Protein AF-A0A939X2X8-F1 (afdb_monomer)

pLDDT: mean 83.31, std 17.32, range [22.45, 98.25]

Mean predicted aligned error: 7.59 Å

Foldseek 3Di:
DDDPPDPPPPPLVQPPPQQPDDLPQWAKDKDKDPDQQALLLLQPAPLQLLCCLQPVPCLSLVNLVRYDLVNSLVNSVVCSVRVNVRIKMKMWTQLSGVRHIKIWIWHAPNPDNFKIKIWIQAQPVVRDRNDPPDDCPRTDMAIFTSDNNHTHHPPDPDDDQLVRQLVVLVVCCVPPNALVSLLSNLSSCVVVVVLVVSLVSLVVCVVVSLVRCVPPPCSPSSVSSSSSSNSSSVSSVVVD

Radius of gyration: 18.16 Å; Cα contacts (8 Å, |Δi|>4): 364; chains: 1; bounding box: 43×51×49 Å

Solvent-accessible surface area (backbone atoms only — not comparable to full-atom values): 13556 Å² total; per-residue (Å²): 132,92,71,78,80,69,79,75,81,74,69,73,80,43,49,74,82,62,63,70,74,67,93,67,68,47,52,79,46,70,48,70,51,94,56,78,78,43,57,46,65,63,50,69,53,70,48,52,59,46,50,46,50,34,57,69,44,29,53,36,66,50,34,77,84,39,38,57,69,65,62,52,44,52,40,51,52,53,42,50,55,34,32,57,70,13,16,34,28,32,40,36,35,44,48,54,48,94,72,35,64,43,40,40,39,41,45,50,56,98,89,36,66,48,39,43,35,39,37,35,39,41,25,69,86,79,72,40,70,55,59,87,97,55,88,65,91,50,38,44,67,50,69,30,36,53,55,96,27,35,70,41,63,86,83,62,94,66,91,73,52,48,69,57,52,33,55,50,34,57,54,42,44,78,76,60,72,44,34,66,42,59,53,51,39,27,51,25,25,37,70,69,67,38,36,70,58,17,50,51,51,44,65,78,39,43,67,61,31,61,60,54,34,72,88,52,97,56,51,64,60,54,54,46,51,54,53,35,54,58,50,42,41,53,48,58,61,70,74,105

Secondary structure (DSSP, 8-state):
----------STTSSTTTT-S---PPPEEEEEEEEE---GGG---HHHHHHIIIIIIIITTTGGGTS-HHHHHHHHHHHHHHHHTTEEEEEEEEEEETTEEEEEEEEEETTEEEEEEEEEEEETTTTEEPPTTS--TTEEEEEEEEETTEEEETT-S----HHHHHHHHHHHHHHS--HHHHHHHHHHHHHTT-HHHHHHHHHHHHHHHHHTTTT-S-HHHHHHHHHHHHHHHHHHHHT-

Nearest PDB structures (foldseek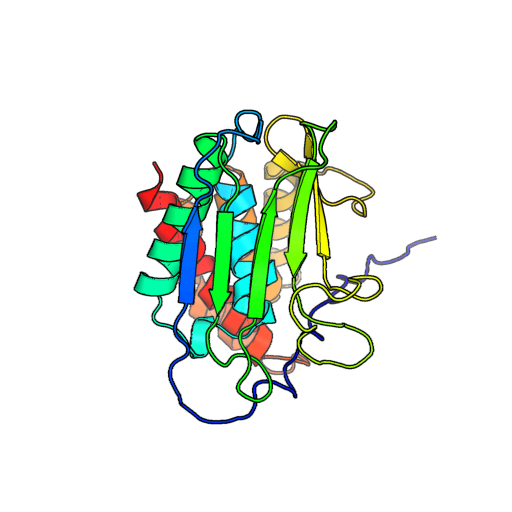):
  3uq3-assembly1_A  TM=7.673E-01  e=3.086E+00  Saccharomyces cerevisiae S288C
  7qtt-assembly1_X  TM=4.861E-01  e=1.921E+00  Homo sapiens
  1pn4-assembly1_B  TM=2.231E-01  e=4.233E+00  Candida tropicalis
  3c76-assembly1_X  TM=2.483E-01  e=9.328E+00  Rhodnius prolixus

Sequence (240 aa):
MKKKFIFVLMLTALCVSVFSESKSQLQILAYKDSAKTLDFSKLESDYEFVHVFYHDICLSANLMNRIDSKELSDVCKKVYKSLKSGYKSQIVIKKAVNGKDLKLNFGQFPNDSATFLMTSNFNMKTQKIIANNSELNDSWAILRYIENGKLVRIDQDEIISAEEKLKKNLSELETDPKAITYMLIVDNYFELGEIKKGLAYLEENKDKALSLIQGTSDPDNIKGLISCLEQEGKVLLELR

Structure (mmCIF, N/CA/C/O backbone):
data_AF-A0A939X2X8-F1
#
_entry.id   AF-A0A939X2X8-F1
#
loop_
_atom_site.group_PDB
_atom_site.id
_atom_site.type_symbol
_atom_site.label_atom_id
_atom_site.label_alt_id
_atom_site.label_comp_id
_atom_site.label_asym_id
_atom_site.label_entity_id
_atom_site.label_seq_id
_atom_site.pdbx_PDB_ins_code
_atom_site.Cartn_x
_atom_site.Cartn_y
_atom_site.Cartn_z
_atom_site.occupancy
_atom_site.B_iso_or_equiv
_atom_site.auth_seq_id
_atom_site.auth_comp_id
_atom_site.auth_asym_id
_atom_site.auth_atom_id
_atom_site.pdbx_PDB_model_num
ATOM 1 N N . MET A 1 1 ? -11.677 32.733 -1.840 1.00 28.44 1 MET A N 1
ATOM 2 C CA . MET A 1 1 ? -12.883 31.872 -1.825 1.00 28.44 1 MET A CA 1
ATOM 3 C C . MET A 1 1 ? -12.495 30.501 -1.304 1.00 28.44 1 MET A C 1
ATOM 5 O O . MET A 1 1 ? -11.644 29.859 -1.899 1.00 28.44 1 MET A O 1
ATOM 9 N N . LYS A 1 2 ? -13.078 30.094 -0.172 1.00 32.00 2 LYS A N 1
ATOM 10 C CA . LYS A 1 2 ? -12.856 28.799 0.480 1.00 32.00 2 LYS A CA 1
ATOM 11 C C . LYS A 1 2 ? -13.345 27.668 -0.433 1.00 32.00 2 LYS A C 1
ATOM 13 O O . LYS A 1 2 ? -14.550 27.462 -0.539 1.00 32.00 2 LYS A O 1
ATOM 18 N N . LYS A 1 3 ? -12.434 26.923 -1.059 1.00 22.45 3 LYS A N 1
ATOM 19 C CA . LYS A 1 3 ? -12.732 25.563 -1.514 1.00 22.45 3 LYS A CA 1
ATOM 20 C C . LYS A 1 3 ? -12.237 24.632 -0.421 1.00 22.45 3 LYS A C 1
ATOM 22 O O . LYS A 1 3 ? -11.040 24.479 -0.219 1.00 22.45 3 LYS A O 1
ATOM 27 N N . LYS A 1 4 ? -13.188 24.088 0.342 1.00 25.66 4 LYS A N 1
ATOM 28 C CA . LYS A 1 4 ? -12.965 22.892 1.152 1.00 25.66 4 LYS A CA 1
ATOM 29 C C . LYS A 1 4 ? -12.359 21.866 0.195 1.00 25.66 4 LYS A C 1
ATOM 31 O O . LYS A 1 4 ? -13.030 21.512 -0.775 1.00 25.66 4 LYS A O 1
ATOM 36 N N . PHE A 1 5 ? -11.107 21.469 0.405 1.00 26.41 5 PHE A N 1
ATOM 37 C CA . PHE A 1 5 ? -10.551 20.338 -0.321 1.00 26.41 5 PHE A CA 1
ATOM 38 C C . PHE A 1 5 ? -11.342 19.119 0.132 1.00 26.41 5 PHE A C 1
ATOM 40 O O . PHE A 1 5 ? -11.197 18.613 1.242 1.00 26.41 5 PHE A O 1
ATOM 47 N N . ILE A 1 6 ? -12.296 18.755 -0.719 1.00 25.42 6 ILE A N 1
ATOM 48 C CA . ILE A 1 6 ? -12.940 17.459 -0.724 1.00 25.42 6 ILE A CA 1
ATOM 49 C C . ILE A 1 6 ? -11.787 16.468 -0.750 1.00 25.42 6 ILE A C 1
ATOM 51 O O . ILE A 1 6 ? -10.962 16.509 -1.658 1.00 25.42 6 IL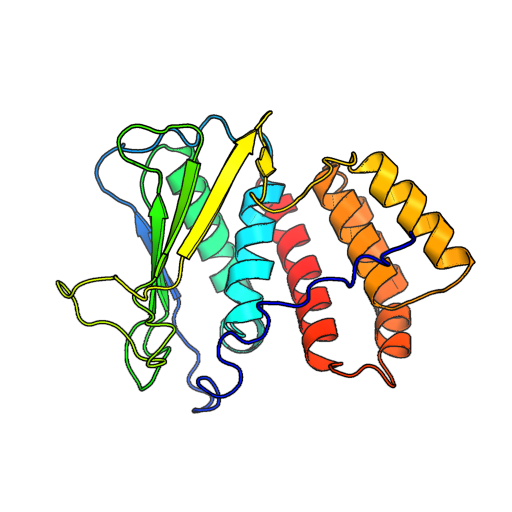E A O 1
ATOM 55 N N . PHE A 1 7 ? -11.706 15.645 0.289 1.00 28.30 7 PHE A N 1
ATOM 56 C CA . PHE A 1 7 ? -10.890 14.446 0.308 1.00 28.30 7 PHE A CA 1
ATOM 57 C C . PHE A 1 7 ? -11.242 13.692 -0.976 1.00 28.30 7 PHE A C 1
ATOM 59 O O . PHE A 1 7 ? -12.357 13.177 -1.101 1.00 28.30 7 PHE A O 1
ATOM 66 N N . VAL A 1 8 ? -10.369 13.748 -1.983 1.00 32.53 8 VAL A N 1
ATOM 67 C CA . VAL A 1 8 ? -10.609 13.081 -3.259 1.00 32.53 8 VAL A CA 1
ATOM 68 C C . VAL A 1 8 ? -10.367 11.599 -3.016 1.00 32.53 8 VAL A C 1
ATOM 70 O O . VAL A 1 8 ? -9.313 11.031 -3.269 1.00 32.53 8 VAL A O 1
ATOM 73 N N . LEU A 1 9 ? -11.425 10.982 -2.506 1.00 31.25 9 LEU A N 1
ATOM 74 C CA . LEU A 1 9 ? -11.809 9.599 -2.695 1.00 31.25 9 LEU A CA 1
ATOM 75 C C . LEU A 1 9 ? -12.120 9.393 -4.200 1.00 31.25 9 LEU A C 1
ATOM 77 O O . LEU A 1 9 ? -13.236 9.080 -4.590 1.00 31.25 9 LEU A O 1
ATOM 81 N N . MET A 1 10 ? -11.154 9.667 -5.079 1.00 31.66 10 MET A N 1
ATOM 82 C CA . MET A 1 10 ? -11.135 9.199 -6.467 1.00 31.66 10 MET A CA 1
ATOM 83 C C . MET A 1 10 ? -9.761 8.563 -6.654 1.00 31.66 10 MET A C 1
ATOM 85 O O . MET A 1 10 ? -8.791 9.227 -6.985 1.00 31.66 10 MET A O 1
ATOM 89 N N . LEU A 1 11 ? -9.596 7.303 -6.268 1.00 34.38 11 LEU A N 1
ATOM 90 C CA . LEU A 1 11 ? -9.834 6.208 -7.204 1.00 34.38 11 LEU A CA 1
ATOM 91 C C . LEU A 1 11 ? -10.343 4.933 -6.490 1.00 34.38 11 LEU A C 1
ATOM 93 O O . LEU A 1 11 ? -9.896 3.832 -6.780 1.00 34.38 11 LEU A O 1
ATOM 97 N N . THR A 1 12 ? -11.308 5.035 -5.573 1.00 39.41 12 THR A N 1
ATOM 98 C CA . THR A 1 12 ? -11.953 3.845 -4.962 1.00 39.41 12 THR A CA 1
ATOM 99 C C . THR A 1 12 ? -12.861 3.070 -5.929 1.00 39.41 12 THR A C 1
ATOM 101 O O . THR A 1 12 ? -13.372 2.008 -5.592 1.00 39.41 12 THR A O 1
ATOM 104 N N . ALA A 1 13 ? -13.029 3.542 -7.169 1.00 35.94 13 ALA A N 1
ATOM 105 C CA . ALA A 1 13 ? -13.747 2.827 -8.225 1.00 35.94 13 ALA A CA 1
ATOM 106 C C . ALA A 1 13 ? -12.865 1.837 -9.017 1.00 35.94 13 ALA A C 1
ATOM 108 O O . ALA A 1 13 ? -13.224 1.441 -10.127 1.00 35.94 13 ALA A O 1
ATOM 109 N N . LEU A 1 14 ? -11.720 1.405 -8.475 1.00 40.03 14 LEU A N 1
ATOM 110 C CA . LEU A 1 14 ? -11.108 0.155 -8.919 1.00 40.03 14 LEU A CA 1
ATOM 111 C C . LEU A 1 14 ? -12.005 -1.001 -8.445 1.00 40.03 14 LEU A C 1
ATOM 113 O O . LEU A 1 14 ? -11.928 -1.481 -7.326 1.00 40.03 14 LEU A O 1
ATOM 117 N N . CYS A 1 15 ? -12.863 -1.486 -9.337 1.00 41.25 15 CYS A N 1
ATOM 118 C CA . CYS A 1 15 ? -13.182 -2.913 -9.399 1.00 41.25 15 CYS A CA 1
ATOM 119 C C . CYS A 1 15 ? -14.035 -3.563 -8.284 1.00 41.25 15 CYS A C 1
ATOM 121 O O . CYS A 1 15 ? -14.079 -4.795 -8.246 1.00 41.25 15 CYS A O 1
ATOM 123 N N . VAL A 1 16 ? -14.782 -2.835 -7.441 1.00 41.75 16 VAL A N 1
ATOM 124 C CA . VAL A 1 16 ? -15.702 -3.493 -6.475 1.00 41.75 16 VAL A CA 1
ATOM 125 C C . VAL A 1 16 ? -16.706 -4.422 -7.188 1.00 41.75 16 VAL A C 1
ATOM 127 O O . VAL A 1 16 ? -17.005 -5.508 -6.699 1.00 41.75 16 VAL A O 1
ATOM 130 N N . SER A 1 17 ? -17.160 -4.068 -8.396 1.00 41.72 17 SER A N 1
ATOM 131 C CA . SER A 1 17 ? -18.087 -4.894 -9.189 1.00 41.72 17 SER A CA 1
ATOM 132 C C . SER A 1 17 ? -17.427 -6.046 -9.964 1.00 41.72 17 SER A C 1
ATOM 134 O O . SER A 1 17 ? -18.093 -7.039 -10.249 1.00 41.72 17 SER A O 1
ATOM 136 N N . VAL A 1 18 ? -16.130 -5.957 -10.286 1.00 43.81 18 VAL A N 1
ATOM 137 C CA . VAL A 1 18 ? -15.411 -6.962 -11.103 1.00 43.81 18 VAL A CA 1
ATOM 138 C C . VAL A 1 18 ? -14.848 -8.101 -10.244 1.00 43.81 18 VAL A C 1
ATOM 140 O O . VAL A 1 18 ? -14.607 -9.199 -10.737 1.00 43.81 18 VAL A O 1
ATOM 143 N N . PHE A 1 19 ? -14.677 -7.875 -8.940 1.00 46.97 19 PHE A N 1
ATOM 144 C CA . PHE A 1 19 ? -14.118 -8.853 -8.003 1.00 46.97 19 PHE A CA 1
ATOM 145 C C . PHE A 1 19 ? -15.168 -9.625 -7.185 1.00 46.97 19 PHE A C 1
ATOM 147 O O . PHE A 1 19 ? -14.816 -10.265 -6.195 1.00 46.97 19 PHE A O 1
ATOM 154 N N . SER A 1 20 ? -16.440 -9.604 -7.604 1.00 43.25 20 SER A N 1
ATOM 155 C CA . SER A 1 20 ? -17.534 -10.325 -6.928 1.00 43.25 20 SER A CA 1
ATOM 156 C C . SER A 1 20 ? -17.524 -11.849 -7.147 1.00 43.25 20 SER A C 1
ATOM 158 O O . SER A 1 20 ? -18.263 -12.575 -6.478 1.00 43.25 20 SER A O 1
ATOM 160 N N . GLU A 1 21 ? -16.674 -12.370 -8.039 1.00 43.84 21 GLU A N 1
ATOM 161 C CA . GLU A 1 21 ? -16.650 -13.798 -8.361 1.00 43.84 21 GLU A CA 1
ATOM 162 C C . GLU A 1 21 ? -15.769 -14.630 -7.412 1.00 43.84 21 GLU A C 1
ATOM 164 O O . GLU A 1 21 ? -14.546 -14.676 -7.524 1.00 43.84 21 GLU A O 1
ATOM 169 N N . SER A 1 22 ? -16.470 -15.367 -6.544 1.00 43.16 22 SER A N 1
ATOM 170 C CA . SER A 1 22 ? -16.090 -16.582 -5.807 1.00 43.16 22 SER A CA 1
ATOM 171 C C . SER A 1 22 ? -14.890 -16.517 -4.842 1.00 43.16 22 SER A C 1
ATOM 173 O O . SER A 1 22 ? -13.830 -15.967 -5.121 1.00 43.16 22 SER A O 1
ATOM 175 N N . LYS A 1 23 ? -15.043 -17.189 -3.692 1.00 46.31 23 LYS A N 1
ATOM 176 C CA . LYS A 1 23 ? -14.024 -17.431 -2.650 1.00 46.31 23 LYS A CA 1
ATOM 177 C C . LYS A 1 23 ? -12.830 -18.294 -3.122 1.00 46.31 23 LYS A C 1
ATOM 179 O O . LYS A 1 23 ? -12.277 -19.055 -2.332 1.00 46.31 23 LYS A O 1
ATOM 184 N N . SER A 1 24 ? -12.413 -18.234 -4.386 1.00 53.78 24 SER A N 1
ATOM 185 C CA . SER A 1 24 ? -11.094 -18.747 -4.752 1.00 53.78 24 SER A CA 1
ATOM 186 C C . SER A 1 24 ? -10.053 -17.787 -4.177 1.00 53.78 24 SER A C 1
ATOM 188 O O . SER A 1 24 ? -9.976 -16.643 -4.630 1.00 53.78 24 SER A O 1
ATOM 190 N N . GLN A 1 25 ? -9.290 -18.228 -3.171 1.00 64.44 25 GLN A N 1
ATOM 191 C CA . GLN A 1 25 ? -8.107 -17.501 -2.705 1.00 64.44 25 GLN A CA 1
ATOM 192 C C . GLN A 1 25 ? -7.240 -17.191 -3.927 1.00 64.44 25 GLN A C 1
ATOM 194 O O . GLN A 1 25 ? -6.826 -18.098 -4.656 1.00 64.44 25 GLN A O 1
ATOM 199 N N . LEU A 1 26 ? -7.062 -15.902 -4.209 1.00 79.12 26 LEU A N 1
ATOM 200 C CA . LEU A 1 26 ? -6.184 -15.480 -5.288 1.00 79.12 26 LEU A CA 1
ATOM 201 C C . LEU A 1 26 ? -4.753 -15.818 -4.881 1.00 79.12 26 LEU A C 1
ATOM 203 O O . LEU A 1 26 ? -4.393 -15.676 -3.719 1.00 79.12 26 LEU A O 1
ATOM 207 N N . GLN A 1 27 ? -3.934 -16.217 -5.847 1.00 86.00 27 GLN A N 1
ATOM 208 C CA . GLN A 1 27 ? -2.496 -16.327 -5.634 1.00 86.00 27 GLN A CA 1
ATOM 209 C C . GLN A 1 27 ? -1.828 -15.036 -6.095 1.00 86.00 27 GLN A C 1
ATOM 211 O O . GLN A 1 27 ? -2.149 -14.532 -7.181 1.00 86.00 27 GLN A O 1
ATOM 216 N N . ILE A 1 28 ? -0.863 -14.543 -5.323 1.00 89.00 28 ILE A N 1
ATOM 217 C CA . ILE A 1 28 ? -0.041 -13.398 -5.702 1.00 89.00 28 ILE A CA 1
ATOM 218 C C . ILE A 1 28 ? 1.426 -13.808 -5.804 1.00 89.00 28 ILE A C 1
ATOM 220 O O . ILE A 1 28 ? 1.999 -14.465 -4.943 1.00 89.00 28 ILE A O 1
ATOM 224 N N . LEU A 1 29 ? 2.055 -13.444 -6.916 1.00 91.31 29 LEU A N 1
ATOM 225 C CA . LEU A 1 29 ? 3.435 -13.814 -7.209 1.00 91.31 29 LEU A CA 1
ATOM 226 C C . LEU A 1 29 ? 4.242 -12.569 -7.534 1.00 91.31 29 LEU A C 1
ATOM 228 O O . LEU A 1 29 ? 3.809 -11.751 -8.339 1.00 91.31 29 LEU A O 1
ATOM 232 N N . ALA A 1 30 ? 5.439 -12.463 -6.962 1.00 93.62 30 ALA A N 1
ATOM 233 C CA . ALA A 1 30 ? 6.396 -11.418 -7.301 1.00 93.62 30 ALA A CA 1
ATOM 234 C C . ALA A 1 30 ? 7.572 -11.977 -8.107 1.00 93.62 30 ALA A C 1
ATOM 236 O O . ALA A 1 30 ? 8.238 -12.935 -7.692 1.00 93.62 30 ALA A O 1
ATOM 237 N N . TYR A 1 31 ? 7.849 -11.327 -9.229 1.00 93.19 31 TYR A N 1
ATOM 238 C CA . TYR A 1 31 ? 8.948 -11.602 -10.143 1.00 93.19 31 TYR A CA 1
ATOM 239 C C . TYR A 1 31 ? 9.922 -10.434 -10.133 1.00 93.19 31 TYR A C 1
ATOM 241 O O . TYR A 1 31 ? 9.534 -9.281 -9.945 1.00 93.19 31 TYR A O 1
ATOM 249 N N . LYS A 1 32 ? 11.190 -10.755 -10.352 1.00 92.31 32 LYS A N 1
ATOM 250 C CA . LYS A 1 32 ? 12.302 -9.816 -10.402 1.00 92.31 32 LYS A CA 1
ATOM 251 C C . LYS A 1 32 ? 12.954 -9.919 -11.779 1.00 92.31 32 LYS A C 1
ATOM 253 O O . LYS A 1 32 ? 13.114 -11.026 -12.290 1.00 92.31 32 LYS A O 1
ATOM 258 N N . ASP A 1 33 ? 13.339 -8.783 -12.345 1.00 88.56 33 ASP A N 1
ATOM 259 C CA . ASP A 1 33 ? 14.129 -8.733 -13.574 1.00 88.56 33 ASP A CA 1
ATOM 260 C C . ASP A 1 33 ? 15.565 -9.231 -13.331 1.00 88.56 33 ASP A C 1
ATOM 262 O O . ASP A 1 33 ? 16.137 -9.082 -12.248 1.00 88.56 33 ASP A O 1
ATOM 266 N N . SER A 1 34 ? 16.150 -9.833 -14.358 1.00 86.25 34 SER A N 1
ATOM 267 C CA . SER A 1 34 ? 17.525 -10.327 -14.368 1.00 86.25 34 SER A CA 1
ATOM 268 C C . SER A 1 34 ? 18.567 -9.204 -14.418 1.00 86.25 34 SER A C 1
ATOM 270 O O . SER A 1 34 ? 19.644 -9.357 -13.843 1.00 86.25 34 SER A O 1
ATOM 272 N N . ALA A 1 35 ? 18.249 -8.069 -15.050 1.00 85.94 35 ALA A N 1
ATOM 273 C CA . ALA A 1 35 ? 19.183 -6.962 -15.236 1.00 85.94 35 ALA A CA 1
ATOM 274 C C . ALA A 1 35 ? 18.869 -5.778 -14.311 1.00 85.94 35 ALA A C 1
ATOM 276 O O . ALA A 1 35 ? 17.710 -5.383 -14.139 1.00 85.94 35 ALA A O 1
ATOM 277 N N . LYS A 1 36 ? 19.918 -5.165 -13.744 1.00 86.81 36 LYS A N 1
ATOM 278 C CA . LYS A 1 36 ? 19.786 -3.885 -13.039 1.00 86.81 36 LYS A CA 1
ATOM 279 C C . LYS A 1 36 ? 19.455 -2.795 -14.049 1.00 86.81 36 LYS A C 1
ATOM 281 O O . LYS A 1 36 ? 20.243 -2.519 -14.946 1.00 86.81 36 LYS A O 1
ATOM 286 N N . THR A 1 37 ? 18.278 -2.209 -13.904 1.00 84.94 37 THR A N 1
ATOM 287 C CA . THR A 1 37 ? 17.713 -1.249 -14.862 1.00 84.94 37 THR A CA 1
ATOM 288 C C . THR A 1 37 ? 17.055 -0.052 -14.177 1.00 84.94 37 THR A C 1
ATOM 290 O O . THR A 1 37 ? 16.503 0.798 -14.874 1.00 84.94 37 THR A O 1
ATOM 293 N N . LEU A 1 38 ? 17.098 0.013 -12.837 1.00 84.94 38 LEU A N 1
ATOM 294 C CA . LEU A 1 38 ? 16.480 1.059 -12.020 1.00 84.94 38 LEU A CA 1
ATOM 295 C C . LEU A 1 38 ? 17.489 1.781 -11.125 1.00 84.94 38 LEU A C 1
ATOM 297 O O . LEU A 1 38 ? 18.405 1.147 -10.601 1.00 84.94 38 LEU A O 1
ATOM 301 N N . ASP A 1 39 ? 17.244 3.068 -10.873 1.00 84.88 39 ASP A N 1
ATOM 302 C CA . ASP A 1 39 ? 17.895 3.845 -9.812 1.00 84.88 39 ASP A CA 1
ATOM 303 C C . ASP A 1 39 ? 16.883 4.216 -8.713 1.00 84.88 39 ASP A C 1
ATOM 305 O O . ASP A 1 39 ? 16.565 5.373 -8.463 1.00 84.88 39 ASP A O 1
ATOM 309 N N . PHE A 1 40 ? 16.353 3.195 -8.037 1.00 85.25 40 PHE A N 1
ATOM 310 C CA . PHE A 1 40 ? 15.429 3.371 -6.907 1.00 85.25 40 PHE A CA 1
ATOM 311 C C . PHE A 1 40 ? 16.154 3.689 -5.586 1.00 85.25 40 PHE A C 1
ATOM 313 O O . PHE A 1 40 ? 15.537 3.764 -4.524 1.00 85.25 40 PHE A O 1
ATOM 320 N N . SER A 1 41 ? 17.483 3.834 -5.629 1.00 77.94 41 SER A N 1
ATOM 321 C CA . SER A 1 41 ? 18.321 4.046 -4.446 1.00 77.94 41 SER A CA 1
ATOM 322 C C . SER A 1 41 ? 18.049 5.390 -3.768 1.00 77.94 41 SER A C 1
ATOM 324 O O . SER A 1 41 ? 18.223 5.509 -2.558 1.00 77.94 41 SER A O 1
ATOM 326 N N . LYS A 1 42 ? 17.542 6.357 -4.544 1.00 83.38 42 LYS A N 1
ATOM 327 C CA . LYS A 1 42 ? 17.161 7.699 -4.100 1.00 83.38 42 LYS A CA 1
ATOM 328 C C . LYS A 1 42 ? 15.983 7.726 -3.138 1.00 83.38 42 LYS A C 1
ATOM 330 O O . LYS A 1 42 ? 15.809 8.735 -2.477 1.00 83.38 42 LYS A O 1
ATOM 335 N N . LEU A 1 43 ? 15.160 6.677 -3.072 1.00 88.44 43 LEU A N 1
ATOM 336 C CA . LEU A 1 43 ? 14.109 6.604 -2.063 1.00 88.44 43 LEU A CA 1
ATOM 337 C C . LEU A 1 43 ? 14.765 6.371 -0.700 1.00 88.44 43 LEU A C 1
ATOM 339 O O . LEU A 1 43 ? 15.433 5.358 -0.525 1.00 88.44 43 LEU A O 1
ATOM 343 N N . GLU A 1 44 ? 14.578 7.259 0.264 1.00 88.38 44 GLU A N 1
ATOM 344 C CA . GLU A 1 44 ? 15.182 7.145 1.596 1.00 88.38 44 GLU A CA 1
ATOM 345 C C . GLU A 1 44 ? 14.252 6.426 2.573 1.00 88.38 44 GLU A C 1
ATOM 347 O O . GLU A 1 44 ? 14.709 5.619 3.379 1.00 88.38 44 GLU A O 1
ATOM 352 N N . SER A 1 45 ? 12.944 6.667 2.459 1.00 86.75 45 SER A N 1
ATOM 353 C CA . SER A 1 45 ? 11.942 6.123 3.375 1.00 86.75 45 SER A CA 1
ATOM 354 C C . SER A 1 45 ? 11.315 4.820 2.872 1.00 86.75 45 SER A C 1
ATOM 356 O O . SER A 1 45 ? 10.812 4.755 1.749 1.00 86.75 45 SER A O 1
ATOM 358 N N . ASP A 1 46 ? 11.269 3.795 3.732 1.00 91.75 46 ASP A N 1
ATOM 359 C CA . ASP A 1 46 ? 10.536 2.547 3.462 1.00 91.75 46 ASP A CA 1
ATOM 360 C C . ASP A 1 46 ? 9.014 2.770 3.411 1.00 91.75 46 ASP A C 1
ATOM 362 O O . ASP A 1 46 ? 8.303 2.081 2.674 1.00 91.75 46 ASP A O 1
ATOM 366 N N . TYR A 1 47 ? 8.521 3.746 4.184 1.00 93.56 47 TYR A N 1
ATOM 367 C CA . TYR A 1 47 ? 7.098 4.043 4.359 1.00 93.56 47 TYR A CA 1
ATOM 368 C C . TYR A 1 47 ? 6.387 4.276 3.029 1.00 93.56 47 TYR A C 1
ATOM 370 O O . TYR A 1 47 ? 5.366 3.652 2.761 1.00 93.56 47 TYR A O 1
ATOM 378 N N . GLU A 1 48 ? 6.962 5.107 2.166 1.00 91.25 48 GLU A N 1
ATOM 379 C CA . GLU A 1 48 ? 6.307 5.559 0.940 1.00 91.25 48 GLU A CA 1
ATOM 380 C C . GLU A 1 48 ? 5.936 4.410 -0.001 1.00 91.25 48 GLU A C 1
ATOM 382 O O . GLU A 1 48 ? 4.835 4.364 -0.552 1.00 91.25 48 GLU A O 1
ATOM 387 N N . PHE A 1 49 ? 6.843 3.444 -0.172 1.00 93.19 49 PHE A N 1
ATOM 388 C CA . PHE A 1 49 ? 6.556 2.274 -0.995 1.00 93.19 49 PHE A CA 1
ATOM 389 C C . PHE A 1 49 ? 5.532 1.351 -0.326 1.00 93.19 49 PHE A C 1
ATOM 391 O O . PHE A 1 49 ? 4.624 0.857 -0.995 1.00 93.19 49 PHE A O 1
ATOM 398 N N . VAL A 1 50 ? 5.675 1.104 0.979 1.00 95.88 50 VAL A N 1
ATOM 399 C CA . VAL A 1 50 ? 4.762 0.218 1.715 1.00 95.88 50 VAL A CA 1
ATOM 400 C C . VAL A 1 50 ? 3.339 0.788 1.700 1.00 95.88 50 VAL A C 1
ATOM 402 O O . VAL A 1 50 ? 2.400 0.057 1.388 1.00 95.88 50 VAL A O 1
ATOM 405 N N . HIS A 1 51 ? 3.192 2.095 1.907 1.00 93.38 51 HIS A N 1
ATOM 406 C CA . HIS A 1 51 ? 1.918 2.802 1.821 1.00 93.38 51 HIS A CA 1
ATOM 407 C C . HIS A 1 51 ? 1.297 2.679 0.418 1.00 93.38 51 HIS A C 1
ATOM 409 O O . HIS A 1 51 ? 0.136 2.294 0.291 1.00 93.38 51 HIS A O 1
ATOM 415 N N . VAL A 1 52 ? 2.066 2.897 -0.665 1.00 90.75 52 VAL A N 1
ATOM 416 C CA . VAL A 1 52 ? 1.593 2.643 -2.049 1.00 90.75 52 VAL A CA 1
ATOM 417 C C . VAL A 1 52 ? 1.072 1.219 -2.205 1.00 90.75 52 VAL A C 1
ATOM 419 O O . VAL A 1 52 ? 0.010 0.997 -2.783 1.00 90.75 52 VAL A O 1
ATOM 422 N N . PHE A 1 53 ? 1.831 0.236 -1.726 1.00 94.06 53 PHE A N 1
ATOM 423 C CA . PHE A 1 53 ? 1.484 -1.165 -1.904 1.00 94.06 53 PHE A CA 1
ATOM 424 C C . PHE A 1 53 ? 0.153 -1.513 -1.226 1.00 94.06 53 PHE A C 1
ATOM 426 O O . PHE A 1 53 ? -0.694 -2.182 -1.821 1.00 94.06 53 PHE A O 1
ATOM 433 N N . TYR A 1 54 ? -0.068 -1.056 0.001 1.00 94.62 54 TYR A N 1
ATOM 434 C CA . TYR A 1 54 ? -1.279 -1.403 0.736 1.00 94.62 54 TYR A CA 1
ATOM 435 C C . TYR A 1 54 ? -2.481 -0.530 0.350 1.00 94.62 54 TYR A C 1
ATOM 437 O O . TYR A 1 54 ? -3.554 -1.078 0.084 1.00 94.62 54 TYR A O 1
ATOM 445 N N . HIS A 1 55 ? -2.317 0.788 0.220 1.00 89.69 55 HIS A N 1
ATOM 446 C CA . HIS A 1 55 ? -3.416 1.686 -0.144 1.00 89.69 55 HIS A CA 1
ATOM 447 C C . HIS A 1 55 ? -3.758 1.648 -1.634 1.00 89.69 55 HIS A C 1
ATOM 449 O O . HIS A 1 55 ? -4.919 1.461 -1.993 1.00 89.69 55 HIS A O 1
ATOM 455 N N . ASP A 1 56 ? -2.777 1.810 -2.523 1.00 85.25 56 ASP A N 1
ATOM 456 C CA . ASP A 1 56 ? -3.081 1.971 -3.948 1.00 85.25 56 ASP A CA 1
ATOM 457 C C . ASP A 1 56 ? -3.340 0.616 -4.634 1.00 85.25 56 ASP A C 1
ATOM 459 O O . ASP A 1 56 ? -4.084 0.566 -5.617 1.00 85.25 56 ASP A O 1
ATOM 463 N N . ILE A 1 57 ? -2.774 -0.486 -4.117 1.00 88.19 57 ILE A N 1
ATOM 464 C CA . ILE A 1 57 ? -2.915 -1.833 -4.702 1.00 88.19 57 ILE A CA 1
ATOM 465 C C . ILE A 1 57 ? -3.828 -2.731 -3.864 1.00 88.19 57 ILE A C 1
ATOM 467 O O . ILE A 1 57 ? -4.845 -3.205 -4.375 1.00 88.19 57 ILE A O 1
ATOM 471 N N . CYS A 1 58 ? -3.472 -3.015 -2.605 1.00 90.44 58 CYS A N 1
ATOM 472 C CA . CYS A 1 58 ? -4.176 -4.039 -1.826 1.00 90.44 58 CYS A CA 1
ATOM 473 C C . CYS A 1 58 ? -5.609 -3.640 -1.487 1.00 90.44 58 CYS A C 1
ATOM 475 O O . CYS A 1 58 ? -6.509 -4.467 -1.637 1.00 90.44 58 CYS A O 1
ATOM 477 N N . LEU A 1 59 ? -5.833 -2.393 -1.074 1.00 86.75 59 LEU A N 1
ATOM 478 C CA . LEU A 1 59 ? -7.172 -1.876 -0.810 1.00 86.75 59 LEU A CA 1
ATOM 479 C C . LEU A 1 59 ? -7.991 -1.804 -2.103 1.00 86.75 59 LEU A C 1
ATOM 481 O O . LEU A 1 59 ? -9.066 -2.395 -2.180 1.00 86.75 59 LEU A O 1
ATOM 485 N N . SER A 1 60 ? -7.442 -1.171 -3.145 1.00 79.69 60 SER A N 1
ATOM 486 C CA . SER A 1 60 ? -8.100 -0.999 -4.448 1.00 79.69 60 SER A CA 1
ATOM 487 C C . SER A 1 60 ? -8.532 -2.313 -5.101 1.00 79.69 60 SER A C 1
ATOM 489 O O . SER A 1 60 ? -9.586 -2.381 -5.721 1.00 79.69 60 SER A O 1
ATOM 491 N N . ALA A 1 61 ? -7.731 -3.375 -4.984 1.00 78.94 61 ALA A N 1
ATOM 492 C CA . ALA A 1 61 ? -8.068 -4.689 -5.533 1.00 78.94 61 ALA A CA 1
ATOM 493 C C . ALA A 1 61 ? -8.716 -5.639 -4.507 1.00 78.94 61 ALA A C 1
ATOM 495 O O . ALA A 1 61 ? -8.896 -6.830 -4.789 1.00 78.94 61 ALA A O 1
ATOM 496 N N . ASN A 1 62 ? -9.074 -5.122 -3.325 1.00 81.44 62 ASN A N 1
ATOM 497 C CA . ASN A 1 62 ? -9.645 -5.873 -2.211 1.00 81.44 62 ASN A CA 1
ATOM 498 C C . ASN A 1 62 ? -8.827 -7.136 -1.855 1.00 81.44 62 ASN A C 1
ATOM 500 O O . ASN A 1 62 ? -9.374 -8.194 -1.537 1.00 81.44 62 ASN A O 1
ATOM 504 N N . LEU A 1 63 ? -7.497 -7.056 -1.963 1.00 87.00 63 LEU A N 1
ATOM 505 C CA . LEU A 1 63 ? -6.594 -8.190 -1.751 1.00 87.00 63 LEU A CA 1
ATOM 506 C C . LEU A 1 63 ? -6.528 -8.593 -0.281 1.00 87.00 63 LEU A C 1
ATOM 508 O O . LEU A 1 63 ? -6.401 -9.777 0.010 1.00 87.00 63 LEU A O 1
ATOM 512 N N . MET A 1 64 ? -6.704 -7.633 0.629 1.00 87.00 64 MET A N 1
ATOM 513 C CA . MET A 1 64 ? -6.699 -7.856 2.080 1.00 87.00 64 MET A CA 1
ATOM 514 C C . MET A 1 64 ? -7.743 -8.885 2.538 1.00 87.00 64 MET A C 1
ATOM 516 O O . MET A 1 64 ? -7.545 -9.557 3.542 1.00 87.00 64 MET A O 1
ATOM 520 N N . ASN A 1 65 ? -8.838 -9.035 1.787 1.00 84.94 65 ASN A N 1
ATOM 521 C CA . ASN A 1 65 ? -9.908 -9.992 2.077 1.00 84.94 65 ASN A CA 1
ATOM 522 C C . ASN A 1 65 ? -9.798 -11.299 1.268 1.00 84.94 65 ASN A C 1
ATOM 524 O O . ASN A 1 65 ? -10.636 -12.189 1.412 1.00 84.94 65 ASN A O 1
ATOM 528 N N . ARG A 1 66 ? -8.816 -11.407 0.364 1.00 85.56 66 ARG A N 1
ATOM 529 C CA . ARG A 1 66 ? -8.735 -12.475 -0.653 1.00 85.56 66 ARG A CA 1
ATOM 530 C C . ARG A 1 66 ? -7.410 -13.230 -0.650 1.00 85.56 66 ARG A C 1
ATOM 532 O O . ARG A 1 66 ? -7.339 -14.298 -1.257 1.00 85.56 66 ARG A O 1
ATOM 539 N N . ILE A 1 67 ? -6.395 -12.669 -0.004 1.00 88.06 67 ILE A N 1
ATOM 540 C CA . ILE A 1 67 ? -5.026 -13.173 0.062 1.00 88.06 67 ILE A CA 1
ATOM 541 C C . ILE A 1 67 ? -4.575 -13.134 1.519 1.00 88.06 67 ILE A C 1
ATOM 543 O O . ILE A 1 67 ? -4.932 -12.221 2.262 1.00 88.06 67 ILE A O 1
ATOM 547 N N . ASP A 1 68 ? -3.803 -14.139 1.922 1.00 90.19 68 ASP A N 1
ATOM 548 C CA . ASP A 1 68 ? -3.227 -14.206 3.259 1.00 90.19 68 ASP A CA 1
ATOM 549 C C . ASP A 1 68 ? -2.309 -13.000 3.537 1.00 90.19 68 ASP A C 1
ATOM 551 O O . ASP A 1 68 ? -1.523 -12.571 2.688 1.00 90.19 68 ASP A O 1
ATOM 555 N N . SER A 1 69 ? -2.404 -12.437 4.741 1.00 91.19 69 SER A N 1
ATOM 556 C CA . SER A 1 69 ? -1.662 -11.227 5.108 1.00 91.19 69 SER A CA 1
ATOM 557 C C . SER A 1 69 ? -0.148 -11.441 5.115 1.00 91.19 69 SER A C 1
ATOM 559 O O . SER A 1 69 ? 0.597 -10.524 4.760 1.00 91.19 69 SER A O 1
ATOM 561 N N . LYS A 1 70 ? 0.321 -12.651 5.446 1.00 92.31 70 LYS A N 1
ATOM 562 C CA . LYS A 1 70 ? 1.739 -13.005 5.364 1.00 92.31 70 LYS A CA 1
ATOM 563 C C . LYS A 1 70 ? 2.190 -13.091 3.911 1.00 92.31 70 LYS A C 1
ATOM 565 O O . LYS A 1 70 ? 3.262 -12.588 3.594 1.00 92.31 70 LYS A O 1
ATOM 570 N N . GLU A 1 71 ? 1.371 -13.653 3.022 1.00 93.50 71 GLU A N 1
ATOM 571 C CA . GLU A 1 71 ? 1.665 -13.674 1.582 1.00 93.50 71 GLU A CA 1
ATOM 572 C C . GLU A 1 71 ? 1.763 -12.247 1.009 1.00 93.50 71 GLU A C 1
ATOM 574 O O . GLU A 1 71 ? 2.716 -11.937 0.290 1.00 93.50 71 GLU A O 1
ATOM 579 N N . LEU A 1 72 ? 0.845 -11.346 1.386 1.00 94.00 72 LEU A N 1
ATOM 580 C CA . LEU A 1 72 ? 0.908 -9.928 1.004 1.00 94.00 72 LEU A CA 1
ATOM 581 C C . LEU A 1 72 ? 2.169 -9.238 1.540 1.00 94.00 72 LEU A C 1
ATOM 583 O O . LEU A 1 72 ? 2.854 -8.550 0.781 1.00 94.00 72 LEU A O 1
ATOM 587 N N . SER A 1 73 ? 2.505 -9.459 2.814 1.00 95.62 73 SER A N 1
ATOM 588 C CA . SER A 1 73 ? 3.735 -8.950 3.436 1.00 95.62 73 SER A CA 1
ATOM 589 C C . SER A 1 73 ? 4.981 -9.439 2.690 1.00 95.62 73 SER A C 1
ATOM 591 O O . SER A 1 73 ? 5.853 -8.647 2.320 1.00 95.62 73 SER A O 1
ATOM 593 N N . ASP A 1 74 ? 5.060 -10.737 2.395 1.00 95.50 74 ASP A N 1
ATOM 594 C CA . ASP A 1 74 ? 6.198 -11.339 1.705 1.00 95.50 74 ASP A CA 1
ATOM 595 C C . ASP A 1 74 ? 6.346 -10.807 0.274 1.00 95.50 74 ASP A C 1
ATOM 597 O O . ASP A 1 74 ? 7.464 -10.503 -0.159 1.00 95.50 74 ASP A O 1
ATOM 601 N N . VAL A 1 75 ? 5.236 -10.609 -0.446 1.00 96.06 75 VAL A N 1
ATOM 602 C CA . VAL A 1 75 ? 5.241 -9.966 -1.766 1.00 96.06 75 VAL A CA 1
ATOM 603 C C . VAL A 1 75 ? 5.688 -8.508 -1.676 1.00 96.06 75 VAL A C 1
ATOM 605 O O . VAL A 1 75 ? 6.575 -8.119 -2.440 1.00 96.06 75 VAL A O 1
ATOM 608 N N . CYS A 1 76 ? 5.147 -7.725 -0.737 1.00 97.12 76 CYS A N 1
ATOM 609 C CA . CYS A 1 76 ? 5.538 -6.331 -0.516 1.00 97.12 76 CYS A CA 1
ATOM 610 C C . CYS A 1 76 ? 7.051 -6.219 -0.299 1.00 97.12 76 CYS A C 1
ATOM 612 O O . CYS A 1 76 ? 7.748 -5.533 -1.050 1.00 97.12 76 CYS A O 1
ATOM 614 N N . LYS A 1 77 ? 7.591 -6.982 0.660 1.00 96.25 77 LYS A N 1
ATOM 615 C CA . LYS A 1 77 ? 9.028 -7.011 0.974 1.00 96.25 77 LYS A CA 1
ATOM 616 C C . LYS A 1 77 ? 9.867 -7.460 -0.221 1.00 96.25 77 LYS A C 1
ATOM 618 O O . LYS A 1 77 ? 10.939 -6.903 -0.460 1.00 96.25 77 LYS A O 1
ATOM 623 N N . LYS A 1 78 ? 9.416 -8.468 -0.978 1.00 95.56 78 LYS A N 1
ATOM 624 C CA . LYS A 1 78 ? 10.152 -8.985 -2.142 1.00 95.56 78 LYS A CA 1
ATOM 625 C C . LYS A 1 78 ? 10.247 -7.946 -3.256 1.00 95.56 78 LYS A C 1
ATOM 627 O O . LYS A 1 78 ? 11.333 -7.756 -3.805 1.00 95.56 78 LYS A O 1
ATOM 632 N N . VAL A 1 79 ? 9.142 -7.270 -3.569 1.00 95.19 79 VAL A N 1
ATOM 633 C CA . VAL A 1 79 ? 9.124 -6.183 -4.557 1.00 95.19 79 VAL A CA 1
ATOM 634 C C . VAL A 1 79 ? 9.990 -5.029 -4.067 1.00 95.19 79 VAL A C 1
ATOM 636 O O . VAL A 1 79 ? 10.887 -4.607 -4.793 1.00 95.19 79 VAL A O 1
ATOM 639 N N . TYR A 1 80 ? 9.814 -4.598 -2.817 1.00 94.31 80 TYR A N 1
ATOM 640 C CA . TYR A 1 80 ? 10.589 -3.507 -2.233 1.00 94.31 80 TYR A CA 1
ATOM 641 C C . TYR A 1 80 ? 12.104 -3.745 -2.313 1.00 94.31 80 TYR A C 1
ATOM 643 O O . TYR A 1 80 ? 12.842 -2.938 -2.879 1.00 94.31 80 TYR A O 1
ATOM 651 N N . LYS A 1 81 ? 12.573 -4.904 -1.830 1.00 92.94 81 LYS A N 1
ATOM 652 C CA . LYS A 1 81 ? 13.997 -5.284 -1.856 1.00 92.94 81 LYS A CA 1
ATOM 653 C C . LYS A 1 81 ? 14.551 -5.368 -3.277 1.00 92.94 81 LYS A C 1
ATOM 655 O O . LYS A 1 81 ? 15.704 -5.004 -3.514 1.00 92.94 81 LYS A O 1
ATOM 660 N N . SER A 1 82 ? 13.749 -5.855 -4.222 1.00 93.25 82 SER A N 1
ATOM 661 C CA . SER A 1 82 ? 14.130 -5.944 -5.632 1.00 93.25 82 SER A CA 1
ATOM 662 C C . SER A 1 82 ? 14.329 -4.553 -6.244 1.00 93.25 82 SER A C 1
ATOM 664 O O . SER A 1 82 ? 15.391 -4.294 -6.818 1.00 93.25 82 SER A O 1
ATOM 666 N N . LEU A 1 83 ? 13.380 -3.636 -6.013 1.00 92.31 83 LEU A N 1
ATOM 667 C CA . LEU A 1 83 ? 13.470 -2.243 -6.454 1.00 92.31 83 LEU A CA 1
ATOM 668 C C . LEU A 1 83 ? 14.680 -1.540 -5.830 1.00 92.31 83 LEU A C 1
ATOM 670 O O . LEU A 1 83 ? 15.519 -1.026 -6.567 1.00 92.31 83 LEU A O 1
ATOM 674 N N . LYS A 1 84 ? 14.854 -1.618 -4.503 1.00 90.94 84 LYS A N 1
ATOM 675 C CA . LYS A 1 84 ? 16.027 -1.074 -3.785 1.00 90.94 84 LYS A CA 1
ATOM 676 C C . LYS A 1 84 ? 17.363 -1.607 -4.301 1.00 90.94 84 LYS A C 1
ATOM 678 O O . LYS A 1 84 ? 18.366 -0.905 -4.266 1.00 90.94 84 LYS A O 1
ATOM 683 N N . SER A 1 85 ? 17.379 -2.835 -4.816 1.00 91.06 85 SER A N 1
ATOM 684 C CA . SER A 1 85 ? 18.573 -3.450 -5.406 1.00 91.06 85 SER A CA 1
ATOM 685 C C . SER A 1 85 ? 18.824 -3.042 -6.870 1.00 91.06 85 SER A C 1
ATOM 687 O O . SER A 1 85 ? 19.777 -3.540 -7.481 1.00 91.06 85 SER A O 1
ATOM 689 N N . GLY A 1 86 ? 17.986 -2.169 -7.439 1.00 91.25 86 GLY A N 1
ATOM 690 C CA . GLY A 1 86 ? 18.093 -1.639 -8.801 1.00 91.25 86 GLY A CA 1
ATOM 691 C C . GLY A 1 86 ? 17.405 -2.485 -9.876 1.00 91.25 86 GLY A C 1
ATOM 692 O O . GLY A 1 86 ? 17.696 -2.319 -11.061 1.00 91.25 86 GLY A O 1
ATOM 693 N N . TYR A 1 87 ? 16.520 -3.413 -9.500 1.00 91.88 87 TYR A N 1
ATOM 694 C CA . TYR A 1 87 ? 15.854 -4.316 -10.442 1.00 91.88 87 TYR A CA 1
ATOM 695 C C . TYR A 1 87 ? 14.371 -3.991 -10.584 1.00 91.88 87 TYR A C 1
ATOM 697 O O . TYR A 1 87 ? 13.667 -3.788 -9.593 1.00 91.88 87 TYR A O 1
ATOM 705 N N . LYS A 1 88 ? 13.872 -4.038 -11.823 1.00 92.00 88 LYS A N 1
ATOM 706 C CA . LYS A 1 88 ? 12.430 -4.046 -12.084 1.00 92.00 88 LYS A CA 1
ATOM 707 C C . LYS A 1 88 ? 11.769 -5.236 -11.409 1.00 92.00 88 LYS A C 1
ATOM 709 O O . LYS A 1 88 ? 12.374 -6.295 -11.219 1.00 92.00 88 LYS A O 1
ATOM 714 N N . SER A 1 89 ? 10.507 -5.044 -11.058 1.00 93.75 89 SER A N 1
ATOM 715 C CA . SER A 1 89 ? 9.703 -6.069 -10.404 1.00 93.75 89 SER A CA 1
ATOM 716 C C . SER A 1 89 ? 8.319 -6.132 -11.025 1.00 93.75 89 SER A C 1
ATOM 718 O O . SER A 1 89 ? 7.813 -5.135 -11.534 1.00 93.75 89 SER A O 1
ATOM 720 N N . GLN A 1 90 ? 7.697 -7.303 -10.977 1.00 94.56 90 GLN A N 1
ATOM 721 C CA . GLN A 1 90 ? 6.319 -7.503 -11.406 1.00 94.56 90 GLN A CA 1
ATOM 722 C C . GLN A 1 90 ? 5.562 -8.272 -10.331 1.00 94.56 90 GLN A C 1
ATOM 724 O O . GLN A 1 90 ? 6.060 -9.273 -9.823 1.00 94.56 90 GLN A O 1
ATOM 729 N N . ILE A 1 91 ? 4.343 -7.841 -10.036 1.00 94.88 91 ILE A N 1
ATOM 730 C CA . ILE A 1 91 ? 3.357 -8.628 -9.302 1.00 94.88 91 ILE A CA 1
ATOM 731 C C . ILE A 1 91 ? 2.393 -9.249 -10.308 1.00 94.88 91 ILE A C 1
ATOM 733 O O . ILE A 1 91 ? 1.944 -8.585 -11.241 1.00 94.88 91 ILE A O 1
ATOM 737 N N . VAL A 1 92 ? 2.044 -10.515 -10.106 1.00 93.00 92 VAL A N 1
ATOM 738 C CA . VAL A 1 92 ? 0.985 -11.200 -10.844 1.00 93.00 92 VAL A CA 1
ATOM 739 C C . VAL A 1 92 ? -0.050 -11.711 -9.859 1.00 93.00 92 VAL A C 1
ATOM 741 O O . VAL A 1 92 ? 0.261 -12.556 -9.024 1.00 93.00 92 VAL A O 1
ATOM 744 N N . ILE A 1 93 ? -1.278 -11.222 -9.997 1.00 91.31 93 ILE A N 1
ATOM 745 C CA . ILE A 1 93 ? -2.446 -11.680 -9.249 1.00 91.31 93 ILE A CA 1
ATOM 746 C C . ILE A 1 93 ? -3.208 -12.641 -10.161 1.00 91.31 93 ILE A C 1
ATOM 748 O O . ILE A 1 93 ? -3.763 -12.250 -11.196 1.00 91.31 93 ILE A O 1
ATOM 752 N N . LYS A 1 94 ? -3.175 -13.926 -9.811 1.00 89.50 94 LYS A N 1
ATOM 753 C CA . LYS A 1 94 ? -3.693 -15.009 -10.649 1.00 89.50 94 LYS A CA 1
ATOM 754 C C . LYS A 1 94 ? -5.209 -14.993 -10.712 1.00 89.50 94 LYS A C 1
ATOM 756 O O . LYS A 1 94 ? -5.851 -14.923 -9.674 1.00 89.50 94 LYS A O 1
ATOM 761 N N . LYS A 1 95 ? -5.772 -15.128 -11.920 1.00 86.06 95 LYS A N 1
ATOM 762 C CA . LYS A 1 95 ? -7.232 -15.198 -12.147 1.00 86.06 95 LYS A CA 1
ATOM 763 C C . LYS A 1 95 ? -8.016 -14.025 -11.529 1.00 86.06 95 LYS A C 1
ATOM 765 O O . LYS A 1 95 ? -9.158 -14.191 -11.115 1.00 86.06 95 LYS A O 1
ATOM 770 N N . ALA A 1 96 ? -7.406 -12.844 -11.464 1.00 83.69 96 ALA A N 1
ATOM 771 C CA . ALA A 1 96 ? -7.979 -11.677 -10.806 1.00 83.69 96 ALA A CA 1
ATOM 772 C C . ALA A 1 96 ? -9.263 -11.171 -11.485 1.00 83.69 96 ALA A C 1
ATOM 774 O O . ALA A 1 96 ? -10.218 -10.840 -10.791 1.00 83.69 96 ALA A O 1
ATOM 775 N N . VAL A 1 97 ? -9.289 -11.106 -12.823 1.00 83.75 97 VAL A N 1
ATOM 776 C CA . VAL A 1 97 ? -10.375 -10.472 -13.595 1.00 83.75 97 VAL A CA 1
ATOM 777 C C . VAL A 1 97 ? -10.858 -11.422 -14.686 1.00 83.75 97 VAL A C 1
ATOM 779 O O . VAL A 1 97 ? -10.104 -11.726 -15.613 1.00 83.75 97 VAL A O 1
ATOM 782 N N . ASN A 1 98 ? -12.112 -11.879 -14.601 1.00 82.75 98 ASN A N 1
AT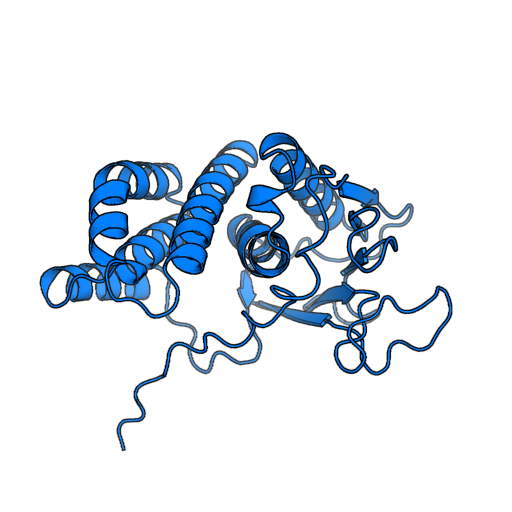OM 783 C CA . ASN A 1 98 ? -12.732 -12.812 -15.557 1.00 82.75 98 ASN A CA 1
ATOM 784 C C . ASN A 1 98 ? -11.838 -14.034 -15.855 1.00 82.75 98 ASN A C 1
ATOM 786 O O . ASN A 1 98 ? -11.590 -14.381 -17.013 1.00 82.75 98 ASN A O 1
ATOM 790 N N . GLY A 1 99 ? -11.250 -14.620 -14.805 1.00 83.12 99 GLY A N 1
ATOM 791 C CA . GLY A 1 99 ? -10.343 -15.768 -14.902 1.00 83.12 99 GLY A CA 1
ATOM 792 C C . GLY A 1 99 ? -8.955 -15.477 -15.491 1.00 83.12 99 GLY A C 1
ATOM 793 O O . GLY A 1 99 ? -8.162 -16.406 -15.637 1.00 83.12 99 GLY A O 1
ATOM 794 N N . LYS A 1 100 ? -8.626 -14.217 -15.810 1.00 88.75 100 LYS A N 1
ATOM 795 C CA . LYS A 1 100 ? -7.323 -13.801 -16.355 1.00 88.75 100 LYS A CA 1
ATOM 796 C C . LYS A 1 100 ? -6.425 -13.163 -15.295 1.00 88.75 100 LYS A C 1
ATOM 798 O O . LYS A 1 100 ? -6.896 -12.571 -14.326 1.00 88.75 100 LYS A O 1
ATOM 803 N N . ASP A 1 101 ? -5.118 -13.262 -15.521 1.00 91.62 101 ASP A N 1
ATOM 804 C CA . ASP A 1 101 ? -4.088 -12.721 -14.633 1.00 91.62 101 ASP A CA 1
ATOM 805 C C . ASP A 1 101 ? -3.965 -11.195 -14.760 1.00 91.62 101 ASP A C 1
ATOM 807 O O . ASP A 1 101 ? -3.745 -10.665 -15.856 1.00 91.62 101 ASP A O 1
ATOM 811 N N . LEU A 1 102 ? -4.025 -10.506 -13.619 1.00 90.69 102 LEU A N 1
ATOM 812 C CA . LEU A 1 102 ? -3.655 -9.099 -13.503 1.00 90.69 102 LEU A CA 1
ATOM 813 C C . LEU A 1 102 ? -2.155 -9.008 -13.227 1.00 90.69 102 LEU A C 1
ATOM 815 O O . LEU A 1 102 ? -1.641 -9.653 -12.315 1.00 90.69 102 LEU A O 1
ATOM 819 N N . LYS A 1 103 ? -1.451 -8.209 -14.020 1.00 92.62 103 LYS A N 1
ATOM 820 C CA . LYS A 1 103 ? -0.015 -7.968 -13.906 1.00 92.62 103 LYS A CA 1
ATOM 821 C C . LYS A 1 103 ? 0.200 -6.511 -13.547 1.00 92.62 103 LYS A C 1
ATOM 823 O O . LYS A 1 103 ? -0.336 -5.651 -14.239 1.00 92.62 103 LYS A O 1
ATOM 828 N N . LEU A 1 104 ? 1.001 -6.255 -12.521 1.00 93.25 104 LEU A N 1
ATOM 829 C CA . LEU A 1 104 ? 1.457 -4.927 -12.121 1.00 93.25 104 LEU A CA 1
ATOM 830 C C . LEU A 1 104 ? 2.972 -4.875 -12.290 1.00 93.25 104 LEU A C 1
ATOM 832 O O . LEU A 1 104 ? 3.678 -5.694 -11.707 1.00 93.25 104 LEU A O 1
ATOM 836 N N . ASN A 1 105 ? 3.475 -3.949 -13.093 1.00 92.25 105 ASN A N 1
ATOM 837 C CA . ASN A 1 105 ? 4.902 -3.773 -13.341 1.00 92.25 105 ASN A CA 1
ATOM 838 C C . ASN A 1 105 ? 5.395 -2.527 -12.622 1.00 92.25 105 ASN A C 1
ATOM 840 O O . ASN A 1 105 ? 4.777 -1.474 -12.746 1.00 92.25 105 ASN A O 1
ATOM 844 N N . PHE A 1 106 ? 6.530 -2.653 -11.947 1.00 92.38 106 PHE A N 1
ATOM 845 C CA . PHE A 1 106 ? 7.196 -1.597 -11.200 1.00 92.38 106 PHE A CA 1
ATOM 846 C C . PHE A 1 106 ? 8.500 -1.227 -11.900 1.00 92.38 106 PHE A C 1
ATOM 848 O O . PHE A 1 106 ? 9.334 -2.099 -12.179 1.00 92.38 106 PHE A O 1
ATOM 855 N N . GLY A 1 107 ? 8.688 0.060 -12.170 1.00 88.31 107 GLY A N 1
ATOM 856 C CA . GLY A 1 107 ? 9.885 0.562 -12.825 1.00 88.31 107 GLY A CA 1
ATOM 857 C C . GLY A 1 107 ? 10.014 2.081 -12.798 1.00 88.31 107 GLY A C 1
ATOM 858 O O . GLY A 1 107 ? 9.469 2.746 -11.926 1.00 88.31 107 GLY A O 1
ATOM 859 N N . GLN A 1 108 ? 10.757 2.597 -13.773 1.00 87.19 108 GLN A N 1
ATOM 860 C CA . GLN A 1 108 ? 11.028 4.017 -14.008 1.00 87.19 108 GLN A CA 1
ATOM 861 C C . GLN A 1 108 ? 11.023 4.274 -15.522 1.00 87.19 108 GLN A C 1
ATOM 863 O O . GLN A 1 108 ? 11.155 3.319 -16.306 1.00 87.19 108 GLN A O 1
ATOM 868 N N . PHE A 1 109 ? 10.918 5.531 -15.953 1.00 85.06 109 PHE A N 1
ATOM 869 C CA . PHE A 1 109 ? 11.122 5.850 -17.367 1.00 85.06 109 PHE A CA 1
ATOM 870 C C . PHE A 1 109 ? 12.596 5.659 -17.771 1.00 85.06 109 PHE A C 1
ATOM 872 O O . PHE A 1 109 ? 13.486 5.959 -16.978 1.00 85.06 109 PHE A O 1
ATOM 879 N N . PRO A 1 110 ? 12.895 5.200 -19.006 1.00 75.06 110 PRO A N 1
ATOM 880 C CA . PRO A 1 110 ? 14.256 4.849 -19.436 1.00 75.06 110 PRO A CA 1
ATOM 881 C C . PRO A 1 110 ? 15.337 5.921 -19.228 1.00 75.06 110 PRO A C 1
ATOM 883 O O . PRO A 1 110 ? 16.505 5.567 -19.131 1.00 75.06 110 PRO A O 1
ATOM 886 N N . ASN A 1 111 ? 14.953 7.197 -19.124 1.00 79.06 111 ASN A N 1
ATOM 887 C CA . ASN A 1 111 ? 15.863 8.331 -18.946 1.00 79.06 111 ASN A CA 1
ATOM 888 C C . ASN A 1 111 ? 15.513 9.201 -17.726 1.00 79.06 111 ASN A C 1
ATOM 890 O O . ASN A 1 111 ? 15.978 10.334 -17.639 1.00 79.06 111 ASN A O 1
ATOM 894 N N . ASP A 1 112 ? 14.689 8.701 -16.801 1.00 83.31 112 ASP A N 1
ATOM 895 C CA . ASP A 1 112 ? 14.269 9.460 -15.623 1.00 83.31 112 ASP A CA 1
ATOM 896 C C . ASP A 1 112 ? 14.376 8.620 -14.346 1.00 83.31 112 ASP A C 1
ATOM 898 O O . ASP A 1 112 ? 13.513 7.803 -14.020 1.00 83.31 112 ASP A O 1
ATOM 902 N N . SER A 1 113 ? 15.462 8.864 -13.615 1.00 82.06 113 SER A N 1
ATOM 903 C CA . SER A 1 113 ? 15.746 8.257 -12.307 1.00 82.06 113 SER A CA 1
ATOM 904 C C . SER A 1 113 ? 14.927 8.844 -11.154 1.00 82.06 113 SER A C 1
ATOM 906 O O . SER A 1 113 ? 14.991 8.330 -10.043 1.00 82.06 113 SER A O 1
ATOM 908 N N . ALA A 1 114 ? 14.198 9.938 -11.379 1.00 85.62 114 ALA A N 1
ATOM 909 C CA . ALA A 1 114 ? 13.356 10.566 -10.370 1.00 85.62 114 ALA A CA 1
ATOM 910 C C . ALA A 1 114 ? 11.911 10.059 -10.433 1.00 85.62 114 ALA A C 1
ATOM 912 O O . ALA A 1 114 ? 11.068 10.573 -9.709 1.00 85.62 114 ALA A O 1
ATOM 913 N N . THR A 1 115 ? 11.600 9.060 -11.266 1.00 87.50 115 THR A N 1
ATOM 914 C CA . THR A 1 115 ? 10.233 8.545 -11.411 1.00 87.50 115 THR A CA 1
ATOM 915 C C . THR A 1 115 ? 10.081 7.139 -10.867 1.00 87.50 115 THR A C 1
ATOM 917 O O . THR A 1 115 ? 10.879 6.242 -11.127 1.00 87.50 115 THR A O 1
ATOM 920 N N . PHE A 1 116 ? 8.980 6.936 -10.158 1.00 88.75 116 PHE A N 1
ATOM 921 C CA . PHE A 1 116 ? 8.439 5.627 -9.859 1.00 88.75 116 PHE A CA 1
ATOM 922 C C . PHE A 1 116 ? 7.170 5.431 -10.683 1.00 88.75 116 PHE A C 1
ATOM 924 O O . PHE A 1 116 ? 6.178 6.142 -10.514 1.00 88.75 116 PHE A O 1
ATOM 931 N N . LEU A 1 117 ? 7.216 4.457 -11.585 1.00 89.25 117 LEU A N 1
ATOM 932 C CA . LEU A 1 117 ? 6.119 4.108 -12.470 1.00 89.25 117 LEU A CA 1
ATOM 933 C C . LEU A 1 117 ? 5.608 2.713 -12.122 1.00 89.25 117 LEU A C 1
ATOM 935 O O . LEU A 1 117 ? 6.341 1.723 -12.205 1.00 89.25 117 LEU A O 1
ATOM 939 N N . MET A 1 118 ? 4.320 2.637 -11.811 1.00 91.19 118 MET A N 1
ATOM 940 C CA . MET A 1 118 ? 3.583 1.387 -11.746 1.00 91.19 118 MET A CA 1
ATOM 941 C C . MET A 1 118 ? 2.579 1.330 -12.897 1.00 91.19 118 MET A C 1
ATOM 943 O O . MET A 1 118 ? 1.790 2.248 -13.078 1.00 91.19 118 MET A O 1
ATOM 947 N N . THR A 1 119 ? 2.585 0.249 -13.672 1.00 90.75 119 THR A N 1
ATOM 948 C CA . THR A 1 119 ? 1.632 0.027 -14.777 1.00 90.75 119 THR A CA 1
ATOM 949 C C . THR A 1 119 ? 0.932 -1.305 -14.614 1.00 90.75 119 THR A C 1
ATOM 951 O O . THR A 1 119 ? 1.486 -2.225 -14.015 1.00 90.75 119 THR A O 1
ATOM 954 N N . SER A 1 120 ? -0.257 -1.446 -15.190 1.00 91.56 120 SER A N 1
ATOM 955 C CA . SER A 1 120 ? -0.956 -2.726 -15.235 1.00 91.56 120 SER A CA 1
ATOM 956 C C . SER A 1 120 ? -1.349 -3.143 -16.647 1.00 91.56 120 SER A C 1
ATOM 958 O O . SER A 1 120 ? -1.389 -2.334 -17.567 1.00 91.56 120 SER A O 1
ATOM 960 N N . ASN A 1 121 ? -1.711 -4.413 -16.813 1.00 93.38 121 ASN A N 1
ATOM 961 C CA . ASN A 1 121 ? -2.422 -4.881 -18.004 1.00 93.38 121 ASN A CA 1
ATOM 962 C C . ASN A 1 121 ? -3.955 -4.749 -17.880 1.00 93.38 121 ASN A C 1
ATOM 964 O O . ASN A 1 121 ? -4.673 -5.439 -18.599 1.00 93.38 121 ASN A O 1
ATOM 968 N N . PHE A 1 122 ? -4.483 -3.918 -16.978 1.00 90.19 122 PHE A N 1
ATOM 969 C CA . PHE A 1 122 ? -5.921 -3.676 -16.855 1.00 90.19 122 PHE A CA 1
ATOM 970 C C . PHE A 1 122 ? -6.340 -2.472 -17.700 1.00 90.19 122 PHE A C 1
ATOM 972 O O . PHE A 1 122 ? -5.818 -1.375 -17.520 1.00 90.19 122 PHE A O 1
ATOM 979 N N . ASN A 1 123 ? -7.288 -2.674 -18.615 1.00 89.31 123 ASN A N 1
ATOM 980 C CA . ASN A 1 123 ? -7.856 -1.605 -19.428 1.00 89.31 123 ASN A CA 1
ATOM 981 C C . ASN A 1 123 ? -8.977 -0.902 -18.650 1.00 89.31 123 ASN A C 1
ATOM 983 O O . ASN A 1 123 ? -10.026 -1.501 -18.405 1.00 89.31 123 ASN A O 1
ATOM 987 N N . MET A 1 124 ? -8.778 0.372 -18.310 1.00 85.25 124 MET A N 1
ATOM 988 C CA . MET A 1 124 ? -9.716 1.148 -17.490 1.00 85.25 124 MET A CA 1
ATOM 989 C C . MET A 1 124 ? -11.059 1.398 -18.180 1.00 85.25 124 MET A C 1
ATOM 991 O O . MET A 1 124 ? -12.095 1.446 -17.521 1.00 85.25 124 MET A O 1
ATOM 995 N N . LYS A 1 125 ? -11.060 1.521 -19.511 1.00 86.75 125 LYS A N 1
ATOM 996 C CA . LYS A 1 125 ? -12.259 1.817 -20.304 1.00 86.75 125 LYS A CA 1
ATOM 997 C C . LYS A 1 125 ? -13.160 0.597 -20.481 1.00 86.75 125 LYS A C 1
ATOM 999 O O . LYS A 1 125 ? -14.376 0.692 -20.372 1.00 86.75 125 LYS A O 1
ATOM 1004 N N . THR A 1 126 ? -12.561 -0.549 -20.787 1.00 88.44 126 THR A N 1
ATOM 1005 C CA . THR A 1 126 ? -13.278 -1.802 -21.079 1.00 88.44 126 THR A CA 1
ATOM 1006 C C . THR A 1 126 ? -13.404 -2.719 -19.868 1.00 88.44 126 THR A C 1
ATOM 1008 O O . THR A 1 126 ? -14.128 -3.710 -19.948 1.00 88.44 126 THR A O 1
ATOM 1011 N N . GLN A 1 127 ? -12.698 -2.411 -18.775 1.00 86.62 127 GLN A N 1
ATOM 1012 C CA . GLN A 1 127 ? -12.626 -3.204 -17.545 1.00 86.62 127 GLN A CA 1
ATOM 1013 C C . GLN A 1 127 ? -12.190 -4.659 -17.784 1.00 86.62 127 GLN A C 1
ATOM 1015 O O . GLN A 1 127 ? -12.709 -5.605 -17.191 1.00 86.62 127 GLN A O 1
ATOM 1020 N N . LYS A 1 128 ? -11.234 -4.860 -18.698 1.00 87.94 128 LYS A N 1
ATOM 1021 C CA . LYS A 1 128 ? -10.722 -6.181 -19.092 1.00 87.94 128 LYS A CA 1
ATOM 1022 C C . LYS A 1 128 ? -9.202 -6.230 -19.028 1.00 87.94 128 LYS A C 1
ATOM 1024 O O . LYS A 1 128 ? -8.521 -5.220 -19.180 1.00 87.94 128 LYS A O 1
ATOM 1029 N N . ILE A 1 129 ? -8.676 -7.443 -18.873 1.00 90.50 129 ILE A N 1
ATOM 1030 C CA . ILE A 1 129 ? -7.245 -7.706 -19.021 1.00 90.50 129 ILE A CA 1
ATOM 1031 C C . ILE A 1 129 ? -6.839 -7.583 -20.492 1.00 90.50 129 ILE A C 1
ATOM 1033 O O . ILE A 1 129 ? -7.358 -8.305 -21.352 1.00 90.50 129 ILE A O 1
ATOM 1037 N N . ILE A 1 130 ? -5.881 -6.696 -20.746 1.00 91.81 130 ILE A N 1
ATOM 1038 C CA . ILE A 1 130 ? -5.191 -6.508 -22.018 1.00 91.81 130 ILE A CA 1
ATOM 1039 C C . ILE A 1 130 ? -4.328 -7.745 -22.283 1.00 91.81 130 ILE A C 1
ATOM 1041 O O . ILE A 1 130 ? -3.593 -8.218 -21.409 1.00 91.81 130 ILE A O 1
ATOM 1045 N N . ALA A 1 131 ? -4.451 -8.303 -23.488 1.00 87.44 131 ALA A N 1
ATOM 1046 C CA . ALA A 1 131 ? -3.659 -9.454 -23.901 1.00 87.44 131 ALA A CA 1
ATOM 1047 C C . ALA A 1 131 ? -2.173 -9.082 -24.026 1.00 87.44 131 ALA A C 1
ATOM 1049 O O . ALA A 1 131 ? -1.814 -7.926 -24.251 1.00 87.44 131 ALA A O 1
ATOM 1050 N N . ASN A 1 132 ? -1.292 -10.075 -23.893 1.00 81.62 132 ASN A N 1
ATOM 1051 C CA . ASN A 1 132 ? 0.140 -9.846 -24.083 1.00 81.62 132 ASN A CA 1
ATOM 1052 C C . ASN A 1 132 ? 0.401 -9.268 -25.488 1.00 81.62 132 ASN A C 1
ATOM 1054 O O . ASN A 1 132 ? -0.265 -9.658 -26.448 1.00 81.62 132 ASN A O 1
ATOM 1058 N N . ASN A 1 133 ? 1.384 -8.372 -25.598 1.00 81.44 133 ASN A N 1
ATOM 1059 C CA . ASN A 1 133 ? 1.807 -7.714 -26.844 1.00 81.44 133 ASN A CA 1
ATOM 1060 C C . ASN A 1 133 ? 0.748 -6.815 -27.510 1.00 81.44 133 ASN A C 1
ATOM 1062 O O . ASN A 1 133 ? 0.934 -6.406 -28.651 1.00 81.44 133 ASN A O 1
ATOM 1066 N N . SER A 1 134 ? -0.356 -6.514 -26.822 1.00 87.31 134 SER A N 1
ATOM 1067 C CA . SER A 1 134 ? -1.324 -5.509 -27.272 1.00 87.31 134 SER A CA 1
ATOM 1068 C C . SER A 1 134 ? -0.933 -4.114 -26.784 1.00 87.31 134 SER A C 1
ATOM 1070 O O . SER A 1 134 ? -0.182 -3.970 -25.817 1.00 87.31 134 SER A O 1
ATOM 1072 N N . GLU A 1 135 ? -1.470 -3.086 -27.435 1.00 86.31 135 GLU A N 1
ATOM 1073 C CA . GLU A 1 135 ? -1.280 -1.694 -27.026 1.00 86.31 135 GLU A CA 1
ATOM 1074 C C . GLU A 1 135 ? -1.873 -1.418 -25.632 1.00 86.31 135 GLU A C 1
ATOM 1076 O O . GLU A 1 135 ? -2.909 -1.967 -25.250 1.00 86.31 135 GLU A O 1
ATOM 1081 N N . LEU A 1 136 ? -1.214 -0.537 -24.873 1.00 84.44 136 LEU A N 1
ATOM 1082 C CA . LEU A 1 136 ? -1.546 -0.205 -23.480 1.00 84.44 136 LEU A CA 1
ATOM 1083 C C . LEU A 1 136 ? -2.220 1.175 -23.333 1.00 84.44 136 LEU A C 1
ATOM 1085 O O . LEU A 1 136 ? -2.191 1.755 -22.249 1.00 84.44 136 LEU A O 1
ATOM 1089 N N . ASN A 1 137 ? -2.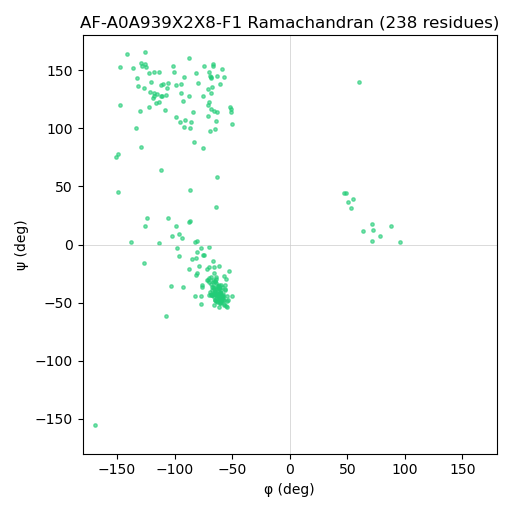838 1.695 -24.400 1.00 81.44 137 ASN A N 1
ATOM 1090 C CA . ASN A 1 137 ? -3.319 3.086 -24.496 1.00 81.44 137 ASN A CA 1
ATOM 1091 C C . ASN A 1 137 ? -4.393 3.481 -23.457 1.00 81.44 137 ASN A C 1
ATOM 1093 O O . ASN A 1 137 ? -4.565 4.664 -23.198 1.00 81.44 137 ASN A O 1
ATOM 1097 N N . ASP A 1 138 ? -5.064 2.511 -22.824 1.00 85.75 138 ASP A N 1
ATOM 1098 C CA . ASP A 1 138 ? -6.025 2.723 -21.722 1.00 85.75 138 ASP A CA 1
ATOM 1099 C C . ASP A 1 138 ? -5.644 1.923 -20.460 1.00 85.75 138 ASP A C 1
ATOM 1101 O O . ASP A 1 138 ? -6.504 1.534 -19.658 1.00 85.75 138 ASP A O 1
ATOM 1105 N N . SER A 1 139 ? -4.366 1.570 -20.324 1.00 87.81 139 SER A N 1
ATOM 1106 C CA . SER A 1 139 ? -3.895 0.830 -19.158 1.00 87.81 139 SER A CA 1
ATOM 1107 C C . SER A 1 139 ? -3.956 1.684 -17.898 1.00 87.81 139 SER A C 1
ATOM 1109 O O . SER A 1 139 ? -3.677 2.882 -17.914 1.00 87.81 139 SER A O 1
ATOM 1111 N N . TRP A 1 140 ? -4.302 1.057 -16.778 1.00 87.69 140 TRP A N 1
ATOM 1112 C CA . TRP A 1 140 ? -4.130 1.701 -15.485 1.00 87.69 140 TRP A CA 1
ATOM 1113 C C . TRP A 1 140 ? -2.642 1.871 -15.162 1.00 87.69 140 TRP A C 1
ATOM 1115 O O . TRP A 1 140 ? -1.861 0.923 -15.320 1.00 87.69 140 TRP A O 1
ATOM 1125 N N . ALA A 1 141 ? -2.277 3.052 -14.664 1.00 88.00 141 ALA A N 1
ATOM 1126 C CA . ALA A 1 141 ? -0.932 3.378 -14.218 1.00 88.00 141 ALA A CA 1
ATOM 1127 C C . ALA A 1 141 ? -0.949 4.378 -13.050 1.00 88.00 141 ALA A C 1
ATOM 1129 O O . ALA A 1 141 ? -1.857 5.200 -12.936 1.00 88.00 141 ALA A O 1
ATOM 1130 N N . ILE A 1 142 ? 0.093 4.325 -12.221 1.00 86.75 142 ILE A N 1
ATOM 1131 C CA . ILE A 1 142 ? 0.430 5.328 -11.209 1.00 86.75 142 ILE A CA 1
ATOM 1132 C C . ILE A 1 142 ? 1.834 5.836 -11.510 1.00 86.75 142 ILE A C 1
ATOM 1134 O O . ILE A 1 142 ? 2.763 5.045 -11.681 1.00 86.75 142 ILE A O 1
ATOM 1138 N N . LEU A 1 143 ? 1.984 7.157 -11.525 1.00 87.88 143 LEU A N 1
ATOM 1139 C CA . LEU A 1 143 ? 3.269 7.835 -11.620 1.00 87.88 143 LEU A CA 1
ATOM 1140 C C . LEU A 1 143 ? 3.488 8.668 -10.356 1.00 87.88 143 LEU A C 1
ATOM 1142 O O . LEU A 1 143 ? 2.625 9.459 -9.975 1.00 87.88 143 LEU A O 1
ATOM 1146 N N . ARG A 1 144 ? 4.641 8.480 -9.714 1.00 88.25 144 ARG A N 1
ATOM 1147 C CA . ARG A 1 144 ? 5.117 9.283 -8.581 1.00 88.25 144 ARG A CA 1
ATOM 1148 C C . ARG A 1 144 ? 6.536 9.770 -8.848 1.00 88.25 144 ARG A C 1
ATOM 1150 O O . ARG A 1 144 ? 7.279 9.106 -9.573 1.00 88.25 144 ARG A O 1
ATOM 1157 N N . TYR A 1 145 ? 6.915 10.888 -8.238 1.00 87.75 145 TYR A N 1
ATOM 1158 C CA . TYR A 1 145 ? 8.295 11.375 -8.264 1.00 87.75 145 TYR A CA 1
ATOM 1159 C C . TYR A 1 145 ? 9.022 11.028 -6.971 1.00 87.75 145 TYR A C 1
ATOM 1161 O O . TYR A 1 145 ? 8.405 10.970 -5.913 1.00 87.75 145 TYR A O 1
ATOM 1169 N N . ILE A 1 146 ? 10.330 10.801 -7.062 1.00 88.31 146 ILE A N 1
ATOM 1170 C CA . ILE A 1 146 ? 11.221 10.709 -5.912 1.00 88.31 146 ILE A CA 1
ATOM 1171 C C . ILE A 1 146 ? 11.775 12.109 -5.655 1.00 88.31 146 ILE A C 1
ATOM 1173 O O . ILE A 1 146 ? 12.696 12.553 -6.340 1.00 88.31 146 ILE A O 1
ATOM 1177 N N . GLU A 1 147 ? 11.216 12.795 -4.665 1.00 85.62 147 GLU A N 1
ATOM 1178 C CA . GLU A 1 147 ? 11.644 14.125 -4.238 1.00 85.62 147 GLU A CA 1
ATOM 1179 C C . GLU A 1 147 ? 12.100 14.061 -2.780 1.00 85.62 147 GLU A C 1
ATOM 1181 O O . GLU A 1 147 ? 11.377 13.554 -1.925 1.00 85.62 147 GLU A O 1
ATOM 1186 N N . ASN A 1 148 ? 13.322 14.532 -2.499 1.00 84.69 148 ASN A N 1
ATOM 1187 C CA . ASN A 1 148 ? 13.922 14.518 -1.157 1.00 84.69 148 ASN A CA 1
ATOM 1188 C C . ASN A 1 148 ? 13.778 13.163 -0.439 1.00 84.69 148 ASN A C 1
ATOM 1190 O O . ASN A 1 148 ? 13.374 13.096 0.719 1.00 84.69 148 ASN A O 1
ATOM 1194 N N . GLY A 1 149 ? 14.030 12.067 -1.159 1.00 86.00 149 GLY A N 1
ATOM 1195 C CA . GLY A 1 149 ? 13.948 10.732 -0.578 1.00 86.00 149 GLY A CA 1
ATOM 1196 C C . GLY A 1 149 ? 12.540 10.155 -0.412 1.00 86.00 149 GLY A C 1
ATOM 1197 O O . GLY A 1 149 ? 12.419 9.078 0.175 1.00 86.00 149 GLY A O 1
ATOM 1198 N N . LYS A 1 150 ? 11.488 10.810 -0.925 1.00 86.50 150 LYS A N 1
ATOM 1199 C CA . LYS A 1 150 ? 10.078 10.408 -0.757 1.00 86.50 150 LYS A CA 1
ATOM 1200 C C . LYS A 1 150 ? 9.334 10.245 -2.085 1.00 86.50 150 LYS A C 1
ATOM 1202 O O . LYS A 1 150 ? 9.670 10.913 -3.055 1.00 86.50 150 LYS A O 1
ATOM 1207 N N . LEU A 1 151 ? 8.302 9.390 -2.122 1.00 87.69 151 LEU A N 1
ATOM 1208 C CA . LEU A 1 151 ? 7.408 9.251 -3.282 1.00 87.69 151 LEU A CA 1
ATOM 1209 C C . LEU A 1 151 ? 6.255 10.257 -3.224 1.00 87.69 151 LEU A C 1
ATOM 1211 O O . LEU A 1 151 ? 5.232 10.000 -2.594 1.00 87.69 151 LEU A O 1
ATOM 1215 N N . VAL A 1 152 ? 6.364 11.352 -3.968 1.00 83.31 152 VAL A N 1
ATOM 1216 C CA . VAL A 1 152 ? 5.325 12.387 -4.027 1.00 83.31 152 VAL A CA 1
ATOM 1217 C C . VAL A 1 152 ? 4.336 12.145 -5.170 1.00 83.31 152 VAL A C 1
ATOM 1219 O O . VAL A 1 152 ? 4.697 11.660 -6.251 1.00 83.31 152 VAL A O 1
ATOM 1222 N N . ARG A 1 153 ? 3.058 12.465 -4.928 1.00 74.75 153 ARG A N 1
ATOM 1223 C CA . ARG A 1 153 ? 2.013 12.468 -5.963 1.00 74.75 153 ARG A CA 1
ATOM 1224 C C . ARG A 1 153 ? 2.072 13.772 -6.763 1.00 74.75 153 ARG A C 1
ATOM 1226 O O . ARG A 1 153 ? 2.395 14.820 -6.222 1.00 74.75 153 ARG A O 1
ATOM 1233 N N . ILE A 1 154 ? 1.734 13.695 -8.050 1.00 67.12 154 ILE A N 1
ATOM 1234 C CA . ILE A 1 154 ? 1.821 14.822 -9.002 1.00 67.12 154 ILE A CA 1
ATOM 1235 C C . ILE A 1 154 ? 0.744 15.890 -8.739 1.00 67.12 154 ILE A C 1
ATOM 1237 O O . ILE A 1 154 ? 0.889 17.031 -9.162 1.00 67.12 154 ILE A O 1
ATOM 1241 N N . ASP A 1 155 ? -0.338 15.530 -8.051 1.00 63.03 155 ASP A N 1
ATOM 1242 C CA . ASP A 1 155 ? -1.539 16.348 -7.859 1.00 63.03 155 ASP A CA 1
ATOM 1243 C C . ASP A 1 155 ? -1.644 17.013 -6.475 1.00 63.03 155 ASP A C 1
ATOM 1245 O O . ASP A 1 155 ? -2.680 17.598 -6.156 1.00 63.03 155 ASP A O 1
ATOM 1249 N N . GLN A 1 156 ? -0.603 16.936 -5.638 1.00 61.44 156 GLN A N 1
ATOM 1250 C CA . GLN A 1 156 ? -0.591 17.623 -4.345 1.00 61.44 156 GLN A CA 1
ATOM 1251 C C . GLN A 1 156 ? 0.024 19.020 -4.469 1.00 61.44 156 GLN A C 1
ATOM 1253 O O . GLN A 1 156 ? 1.236 19.169 -4.586 1.00 61.44 156 GLN A O 1
ATOM 1258 N N . ASP A 1 157 ? -0.839 20.039 -4.393 1.00 49.12 157 ASP A N 1
ATOM 1259 C CA . ASP A 1 157 ? -0.478 21.464 -4.486 1.00 49.12 157 ASP A CA 1
ATOM 1260 C C . ASP A 1 157 ? 0.380 21.971 -3.303 1.00 49.12 157 ASP A C 1
ATOM 1262 O O . ASP A 1 157 ? 0.952 23.058 -3.383 1.00 49.12 157 ASP A O 1
ATOM 1266 N N . GLU A 1 158 ? 0.482 21.218 -2.198 1.00 64.94 158 GLU A N 1
ATOM 1267 C CA . GLU A 1 158 ? 1.230 21.633 -1.005 1.00 64.94 158 GLU A CA 1
ATOM 1268 C C . GLU A 1 158 ? 1.865 20.436 -0.276 1.00 64.94 158 GLU A C 1
ATOM 1270 O O . GLU A 1 158 ? 1.175 19.530 0.204 1.00 64.94 158 GLU A O 1
ATOM 1275 N N . ILE A 1 159 ? 3.198 20.445 -0.161 1.00 64.81 159 ILE A N 1
ATOM 1276 C CA . ILE A 1 159 ? 3.951 19.485 0.656 1.00 64.81 159 ILE A CA 1
ATOM 1277 C C . ILE A 1 159 ? 3.937 19.989 2.104 1.00 64.81 159 ILE A C 1
ATOM 1279 O O . ILE A 1 159 ? 4.823 20.721 2.535 1.00 64.81 159 ILE A O 1
ATOM 1283 N N . ILE A 1 160 ? 2.907 19.609 2.857 1.00 77.56 160 ILE A N 1
ATOM 1284 C CA . ILE A 1 160 ? 2.842 19.836 4.310 1.00 77.56 160 ILE A CA 1
ATOM 1285 C C . ILE A 1 160 ? 3.682 18.758 5.009 1.00 77.56 160 ILE A C 1
ATOM 1287 O O . ILE A 1 160 ? 3.617 17.583 4.628 1.00 77.56 160 ILE A O 1
ATOM 1291 N N . SER A 1 161 ? 4.453 19.125 6.038 1.00 84.25 161 SER A N 1
ATOM 1292 C CA . SER A 1 161 ? 5.274 18.153 6.775 1.00 84.25 161 SER A CA 1
ATOM 1293 C C . SER A 1 161 ? 4.411 17.141 7.541 1.00 84.25 161 SER A C 1
ATOM 1295 O O . SER A 1 161 ? 3.276 17.426 7.937 1.00 84.25 161 SER A O 1
ATOM 1297 N N . ALA A 1 162 ? 4.949 15.945 7.788 1.00 86.12 162 ALA A N 1
ATOM 1298 C CA . ALA A 1 162 ? 4.261 14.926 8.577 1.00 86.12 162 ALA A CA 1
ATOM 1299 C C . ALA A 1 162 ? 3.980 15.396 10.017 1.00 86.12 162 ALA A C 1
ATOM 1301 O O . ALA A 1 162 ? 2.918 15.092 10.562 1.00 86.12 162 ALA A O 1
ATOM 1302 N N . GLU A 1 163 ? 4.876 16.188 10.624 1.00 91.25 163 GLU A N 1
ATOM 1303 C CA . GLU A 1 163 ? 4.647 16.768 11.952 1.00 91.25 163 GLU A CA 1
ATOM 1304 C C . GLU A 1 163 ? 3.481 17.758 11.958 1.00 91.25 163 GLU A C 1
ATOM 1306 O O . GLU A 1 163 ? 2.690 17.787 12.903 1.00 91.25 163 GLU A O 1
ATOM 1311 N N . GLU A 1 164 ? 3.371 18.589 10.921 1.00 92.00 164 GLU A N 1
ATOM 1312 C CA . GLU A 1 164 ? 2.285 19.559 10.795 1.00 92.00 164 GLU A CA 1
ATOM 1313 C C . GLU A 1 164 ? 0.942 18.865 10.562 1.00 92.00 164 GLU A C 1
ATOM 1315 O O . GLU A 1 164 ? -0.042 19.204 11.228 1.00 92.00 164 GLU A O 1
ATOM 1320 N N . LYS A 1 165 ? 0.910 17.837 9.700 1.00 91.25 165 LYS A N 1
ATOM 1321 C CA . LYS A 1 165 ? -0.267 16.973 9.514 1.00 91.25 165 LYS A CA 1
ATOM 1322 C C . LYS A 1 165 ? -0.684 16.323 10.835 1.00 91.25 165 LYS A C 1
ATOM 1324 O O . LYS A 1 165 ? -1.853 16.409 11.203 1.00 91.25 165 LYS A O 1
ATOM 1329 N N . LEU A 1 166 ? 0.265 15.754 11.585 1.00 93.75 166 LEU A N 1
ATOM 1330 C CA . LEU A 1 166 ? -0.010 15.100 12.864 1.00 93.75 166 LEU A CA 1
ATOM 1331 C C . LEU A 1 166 ? -0.607 16.079 13.884 1.00 93.75 166 LEU A C 1
ATOM 1333 O O . LEU A 1 166 ? -1.644 15.789 14.479 1.00 93.75 166 LEU A O 1
ATOM 1337 N N . LYS A 1 167 ? 0.002 17.260 14.056 1.00 94.44 167 LYS A N 1
ATOM 1338 C CA . LYS A 1 167 ? -0.511 18.307 14.960 1.00 94.44 167 LYS A CA 1
ATOM 1339 C C . LYS A 1 167 ? -1.930 18.726 14.589 1.00 94.44 167 LYS A C 1
ATOM 1341 O O . LYS A 1 167 ? -2.789 18.832 15.463 1.00 94.44 167 LYS A O 1
ATOM 1346 N N . LYS A 1 168 ? -2.175 18.946 13.296 1.00 93.25 168 LYS A N 1
ATOM 1347 C CA . LYS A 1 168 ? -3.496 19.302 12.781 1.00 93.25 168 LYS A CA 1
ATOM 1348 C C . LYS A 1 168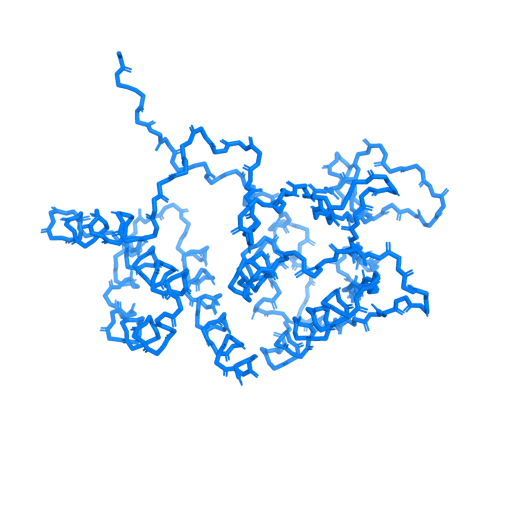 ? -4.518 18.206 13.082 1.00 93.25 168 LYS A C 1
ATOM 1350 O O . LYS A 1 168 ? -5.563 18.506 13.646 1.00 93.25 168 LYS A O 1
ATOM 1355 N N . ASN A 1 169 ? -4.206 16.952 12.760 1.00 93.50 169 ASN A N 1
ATOM 1356 C CA . ASN A 1 169 ? -5.128 15.833 12.947 1.00 93.50 169 ASN A CA 1
ATOM 1357 C C . ASN A 1 169 ? -5.429 15.572 14.432 1.00 93.50 169 ASN A C 1
ATOM 1359 O O . ASN A 1 169 ? -6.574 15.293 14.778 1.00 93.50 169 ASN A O 1
ATOM 1363 N N . LEU A 1 170 ? -4.444 15.730 15.325 1.00 93.69 170 LEU A N 1
ATOM 1364 C CA . LEU A 1 170 ? -4.661 15.660 16.775 1.00 93.69 170 LEU A CA 1
ATOM 1365 C C . LEU A 1 170 ? -5.622 16.756 17.262 1.00 93.69 170 LEU A C 1
ATOM 1367 O O . LEU A 1 170 ? -6.544 16.462 18.016 1.00 93.69 170 LEU A O 1
ATOM 1371 N N . SER A 1 171 ? -5.460 17.995 16.788 1.00 93.38 171 SER A N 1
ATOM 1372 C CA . SER A 1 171 ? -6.362 19.104 17.134 1.00 93.38 171 SER A CA 1
ATOM 1373 C C . SER A 1 171 ? -7.772 18.931 16.551 1.00 93.38 171 SER A C 1
ATOM 1375 O O . SER A 1 171 ? -8.769 19.212 17.219 1.00 93.38 171 SER A O 1
ATOM 1377 N N . GLU A 1 172 ? -7.887 18.429 15.318 1.00 92.12 172 GLU A N 1
ATOM 1378 C CA . GLU A 1 172 ? -9.183 18.104 14.711 1.00 92.12 172 GLU A CA 1
ATOM 1379 C C . GLU A 1 172 ? -9.914 17.014 15.501 1.00 92.12 172 GLU A C 1
ATOM 1381 O O . GLU A 1 172 ? -11.128 17.085 15.665 1.00 92.12 172 GLU A O 1
ATOM 1386 N N . LEU A 1 173 ? -9.189 16.042 16.058 1.00 91.06 173 LEU A N 1
ATOM 1387 C CA . LEU A 1 173 ? -9.781 14.965 16.846 1.00 91.06 173 LEU A CA 1
ATOM 1388 C C . LEU A 1 173 ? -10.444 15.453 18.145 1.00 91.06 173 LEU A C 1
ATOM 1390 O O . LEU A 1 173 ? -11.437 14.868 18.579 1.00 91.06 173 LEU A O 1
ATOM 1394 N N . GLU A 1 174 ? -9.919 16.517 18.756 1.00 89.94 174 GLU A N 1
ATOM 1395 C CA . GLU A 1 174 ? -10.503 17.135 19.955 1.00 89.94 174 GLU A CA 1
ATOM 1396 C C . GLU A 1 174 ? -11.818 17.865 19.656 1.00 89.94 174 GLU A C 1
ATOM 1398 O O . GLU A 1 174 ? -12.682 17.976 20.526 1.00 89.94 174 GLU A O 1
ATOM 1403 N N . THR A 1 175 ? -11.972 18.369 18.430 1.00 90.88 175 THR A N 1
ATOM 1404 C CA . THR A 1 175 ? -13.076 19.259 18.046 1.00 90.88 175 THR A CA 1
ATOM 1405 C C . THR A 1 175 ? -14.165 18.560 17.233 1.00 90.88 175 THR A C 1
ATOM 1407 O O . THR A 1 175 ? -15.341 18.879 17.396 1.00 90.88 175 THR A O 1
ATOM 1410 N N . ASP A 1 176 ? -13.798 17.608 16.376 1.00 87.88 176 ASP A N 1
ATOM 1411 C CA . ASP A 1 176 ? -14.694 16.901 15.458 1.00 87.88 176 ASP A CA 1
ATOM 1412 C C . ASP A 1 176 ? -14.158 15.479 15.174 1.00 87.88 176 ASP A C 1
ATOM 1414 O O . ASP A 1 176 ? -13.575 15.216 14.113 1.00 87.88 176 ASP A O 1
ATOM 1418 N N . PRO A 1 177 ? -14.297 14.544 16.136 1.00 86.94 177 PRO A N 1
ATOM 1419 C CA . PRO A 1 177 ? -13.728 13.209 16.026 1.00 86.94 177 PRO A CA 1
ATOM 1420 C C . PRO A 1 177 ? -14.395 12.416 14.900 1.00 86.94 177 PRO A C 1
ATOM 1422 O O . PRO A 1 177 ? -15.563 12.031 14.977 1.00 86.94 177 PRO A O 1
ATOM 1425 N N . LYS A 1 178 ? -13.610 12.099 13.870 1.00 89.56 178 LYS A N 1
ATOM 1426 C CA . LYS A 1 178 ? -14.016 11.249 12.746 1.00 89.56 178 LYS A CA 1
ATOM 1427 C C . LYS A 1 178 ? -13.159 10.001 12.701 1.00 89.56 178 LYS A C 1
ATOM 1429 O O . LYS A 1 178 ? -11.967 10.054 12.994 1.00 89.56 178 LYS A O 1
ATOM 1434 N N . ALA A 1 179 ? -13.741 8.900 12.227 1.00 88.44 179 ALA A N 1
ATOM 1435 C CA . ALA A 1 179 ? -13.004 7.658 12.003 1.00 88.44 179 ALA A CA 1
ATOM 1436 C C . ALA A 1 179 ? -11.724 7.901 11.180 1.00 88.44 179 ALA A C 1
ATOM 1438 O O . ALA A 1 179 ? -10.654 7.442 11.567 1.00 88.44 179 ALA A O 1
ATOM 1439 N N . ILE A 1 180 ? -11.820 8.699 10.103 1.00 87.94 180 ILE A N 1
ATOM 1440 C CA . ILE A 1 180 ? -10.689 9.039 9.223 1.00 87.94 180 ILE A CA 1
ATOM 1441 C C . ILE A 1 180 ? -9.539 9.750 9.941 1.00 87.94 180 ILE A C 1
ATOM 1443 O O . ILE A 1 180 ? -8.383 9.475 9.642 1.00 87.94 180 ILE A O 1
ATOM 1447 N N . THR A 1 181 ? -9.831 10.597 10.928 1.00 91.75 181 THR A N 1
ATOM 1448 C CA . THR A 1 181 ? -8.805 11.350 11.657 1.00 91.75 181 THR A CA 1
ATOM 1449 C C . THR A 1 181 ? -7.895 10.421 12.461 1.00 91.75 181 THR A C 1
ATOM 1451 O O . THR A 1 181 ? -6.683 10.613 12.458 1.00 91.75 181 THR A O 1
ATOM 1454 N N . TYR A 1 182 ? -8.440 9.358 13.066 1.00 93.12 182 TYR A N 1
ATOM 1455 C CA . TYR A 1 182 ? -7.638 8.334 13.748 1.00 93.12 182 TYR A CA 1
ATOM 1456 C C . TYR A 1 182 ? -6.650 7.648 12.803 1.00 93.12 182 TYR A C 1
ATOM 1458 O O . TYR A 1 182 ? -5.485 7.474 13.146 1.00 93.12 182 TYR A O 1
ATOM 1466 N N . MET A 1 183 ? -7.105 7.291 11.601 1.00 92.81 183 MET A N 1
ATOM 1467 C CA . MET A 1 183 ? -6.262 6.653 10.586 1.00 92.81 183 MET A CA 1
ATOM 1468 C C . MET A 1 183 ? -5.155 7.590 10.098 1.00 92.81 183 MET A C 1
ATOM 1470 O O . MET A 1 183 ? -4.009 7.169 9.993 1.00 92.81 183 MET A O 1
ATOM 1474 N N . LEU A 1 184 ? -5.474 8.866 9.869 1.00 93.06 184 LEU A N 1
ATOM 1475 C CA . LEU A 1 184 ? -4.486 9.862 9.452 1.00 93.06 184 LEU A CA 1
ATOM 1476 C C . LEU A 1 184 ? -3.388 10.075 10.501 1.00 93.06 184 LEU A C 1
ATOM 1478 O O . LEU A 1 184 ? -2.231 10.257 10.142 1.00 93.06 184 LEU A O 1
ATOM 1482 N N . ILE A 1 185 ? -3.726 10.016 11.792 1.00 95.81 185 ILE A N 1
ATOM 1483 C CA . ILE A 1 185 ? -2.737 10.103 12.876 1.00 95.81 185 ILE A CA 1
ATOM 1484 C C . ILE A 1 185 ? -1.762 8.920 12.822 1.00 95.81 185 ILE A C 1
ATOM 1486 O O . ILE A 1 185 ? -0.551 9.121 12.912 1.00 95.81 185 ILE A O 1
ATOM 1490 N N . VAL A 1 186 ? -2.272 7.698 12.638 1.00 97.00 186 VAL A N 1
ATOM 1491 C CA . VAL A 1 186 ? -1.444 6.487 12.492 1.00 97.00 186 VAL A CA 1
ATOM 1492 C C . VAL A 1 186 ? -0.517 6.606 11.283 1.00 97.00 186 VAL A C 1
ATOM 1494 O O . VAL A 1 186 ? 0.687 6.390 11.412 1.00 97.00 186 VAL A O 1
ATOM 1497 N N . ASP A 1 187 ? -1.067 7.019 10.144 1.00 94.50 187 ASP A N 1
ATOM 1498 C CA . ASP A 1 187 ? -0.338 7.242 8.894 1.00 94.50 187 ASP A CA 1
ATOM 1499 C C . ASP A 1 187 ? 0.791 8.275 9.071 1.00 94.50 187 ASP A C 1
ATOM 1501 O O . ASP A 1 187 ? 1.937 8.040 8.692 1.00 94.50 187 ASP A O 1
ATOM 1505 N N . ASN A 1 188 ? 0.525 9.389 9.768 1.00 94.81 188 ASN A N 1
ATOM 1506 C CA . ASN A 1 188 ? 1.550 10.398 10.054 1.00 94.81 188 ASN A CA 1
ATOM 1507 C C . ASN A 1 188 ? 2.640 9.886 11.004 1.00 94.81 188 ASN A C 1
ATOM 1509 O O . ASN A 1 188 ? 3.809 10.218 10.813 1.00 94.81 188 ASN A O 1
ATOM 1513 N N . TYR A 1 189 ? 2.303 9.053 11.995 1.00 97.12 189 TYR A N 1
ATOM 1514 C CA . TYR A 1 189 ? 3.327 8.380 12.798 1.00 97.12 189 TYR A CA 1
ATOM 1515 C C .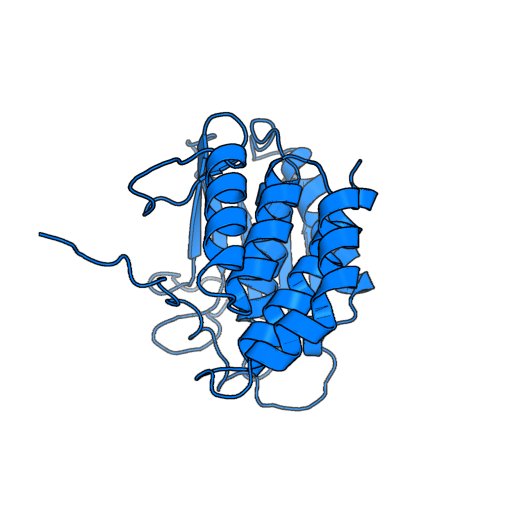 TYR A 1 189 ? 4.202 7.462 11.941 1.00 97.12 189 TYR A C 1
ATOM 1517 O O . TYR A 1 189 ? 5.411 7.394 12.166 1.00 97.12 189 TYR A O 1
ATOM 1525 N N . PHE A 1 190 ? 3.629 6.772 10.953 1.00 96.38 190 PHE A N 1
ATOM 1526 C CA . PHE A 1 190 ? 4.404 5.937 10.039 1.00 96.38 190 PHE A CA 1
ATOM 1527 C C . PHE A 1 190 ? 5.322 6.765 9.137 1.00 96.38 190 PHE A C 1
ATOM 1529 O O . PHE A 1 190 ? 6.505 6.432 9.031 1.00 96.38 190 PHE A O 1
ATOM 1536 N N . GLU A 1 191 ? 4.825 7.877 8.587 1.00 92.88 191 GLU A N 1
ATOM 1537 C CA . GLU A 1 191 ? 5.613 8.819 7.781 1.00 92.88 191 GLU A CA 1
ATOM 1538 C C . GLU A 1 191 ? 6.803 9.396 8.575 1.00 92.88 191 GLU A C 1
ATOM 1540 O O . GLU A 1 191 ? 7.900 9.545 8.035 1.00 92.88 191 GLU A O 1
ATOM 1545 N N . LEU A 1 192 ? 6.623 9.650 9.877 1.00 92.81 192 LEU A N 1
ATOM 1546 C CA . LEU A 1 192 ? 7.677 10.104 10.801 1.00 92.81 19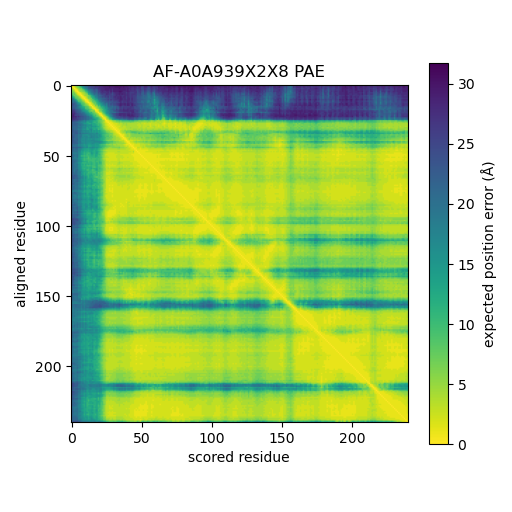2 LEU A CA 1
ATOM 1547 C C . LEU A 1 192 ? 8.638 8.990 11.251 1.00 92.81 192 LEU A C 1
ATOM 1549 O O . LEU A 1 192 ? 9.570 9.231 12.016 1.00 92.81 192 LEU A O 1
ATOM 1553 N N . GLY A 1 193 ? 8.407 7.745 10.833 1.00 93.62 193 GLY A N 1
ATOM 1554 C CA . GLY A 1 193 ? 9.182 6.596 11.283 1.00 93.62 193 GLY A CA 1
ATOM 1555 C C . GLY A 1 193 ? 8.895 6.171 12.731 1.00 93.62 193 GLY A C 1
ATOM 1556 O O . GLY A 1 193 ? 9.603 5.319 13.280 1.00 93.62 193 GLY A O 1
ATOM 1557 N N . GLU A 1 194 ? 7.835 6.677 13.348 1.00 96.50 194 GLU A N 1
ATOM 1558 C CA . GLU A 1 194 ? 7.384 6.333 14.695 1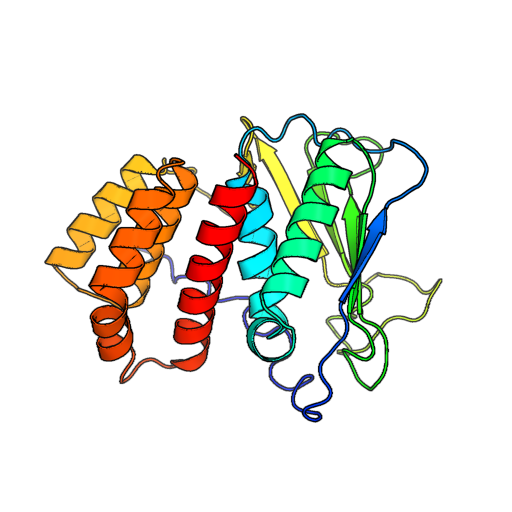.00 96.50 194 GLU A CA 1
ATOM 1559 C C . GLU A 1 194 ? 6.455 5.098 14.702 1.00 96.50 194 GLU A C 1
ATOM 1561 O O . GLU A 1 194 ? 5.415 5.075 15.357 1.00 96.50 194 GLU A O 1
ATOM 1566 N N . ILE A 1 195 ? 6.841 4.026 13.995 1.00 97.44 195 ILE A N 1
ATOM 1567 C CA . ILE A 1 195 ? 5.956 2.886 13.666 1.00 97.44 195 ILE A CA 1
ATOM 1568 C C . ILE A 1 195 ? 5.290 2.253 14.892 1.00 97.44 195 ILE A C 1
ATOM 1570 O O . ILE A 1 195 ? 4.091 1.989 14.892 1.00 97.44 195 ILE A O 1
ATOM 1574 N N . LYS A 1 196 ? 6.053 2.038 15.971 1.00 97.81 196 LYS A N 1
ATOM 1575 C CA . LYS A 1 196 ? 5.519 1.448 17.210 1.00 97.81 196 LYS A CA 1
ATOM 1576 C C . LYS A 1 196 ? 4.457 2.335 17.861 1.00 97.81 196 LYS A C 1
ATOM 1578 O O . LYS A 1 196 ? 3.479 1.805 18.373 1.00 97.81 196 LYS A O 1
ATOM 1583 N N . LYS A 1 197 ? 4.642 3.661 17.830 1.00 97.94 197 LYS A N 1
ATOM 1584 C CA . LYS A 1 197 ? 3.655 4.612 18.357 1.00 97.94 197 LYS A CA 1
ATOM 1585 C C . LYS A 1 197 ? 2.399 4.611 17.491 1.00 97.94 197 LYS A C 1
ATOM 1587 O O . LYS A 1 197 ? 1.311 4.542 18.043 1.00 97.94 197 LYS A O 1
ATOM 1592 N N . GLY A 1 198 ? 2.546 4.596 16.164 1.00 98.00 198 GLY A N 1
ATOM 1593 C CA . GLY A 1 198 ? 1.411 4.487 15.242 1.00 98.00 198 GLY A CA 1
ATOM 1594 C C . GLY A 1 198 ? 0.587 3.215 15.463 1.00 98.00 198 GLY A C 1
ATOM 1595 O O . GLY A 1 198 ? -0.631 3.290 15.581 1.00 98.00 198 GLY A O 1
ATOM 1596 N N . LEU A 1 199 ? 1.237 2.054 15.605 1.00 98.12 199 LEU A N 1
ATOM 1597 C CA . LEU A 1 199 ? 0.548 0.786 15.884 1.00 98.12 199 LEU A CA 1
ATOM 1598 C C . LEU A 1 199 ? -0.130 0.764 17.260 1.00 98.12 199 LEU A C 1
ATOM 1600 O O . LEU A 1 199 ? -1.262 0.302 17.361 1.00 98.12 199 LEU A O 1
ATOM 1604 N N . ALA A 1 200 ? 0.532 1.274 18.303 1.00 98.25 200 ALA A N 1
ATOM 1605 C CA . ALA A 1 200 ? -0.074 1.387 19.629 1.00 98.25 200 ALA A CA 1
ATOM 1606 C C . ALA A 1 200 ? -1.304 2.307 19.598 1.00 98.25 200 ALA A C 1
ATOM 1608 O O . ALA A 1 200 ? -2.364 1.941 20.095 1.00 98.25 200 ALA A O 1
ATOM 1609 N N . TYR A 1 201 ? -1.188 3.455 18.925 1.00 97.94 201 TYR A N 1
ATOM 1610 C CA . TYR A 1 201 ? -2.294 4.388 18.745 1.00 97.94 201 TYR A CA 1
ATOM 1611 C C . TYR A 1 201 ? -3.464 3.745 17.991 1.00 97.94 201 TYR A C 1
ATOM 1613 O O . TYR A 1 201 ? -4.618 3.933 18.381 1.00 97.94 201 TYR A O 1
ATOM 1621 N N . LEU A 1 202 ? -3.183 2.975 16.932 1.00 96.75 202 LEU A N 1
ATOM 1622 C CA . LEU A 1 202 ? -4.205 2.240 16.192 1.00 96.75 202 LEU A CA 1
ATOM 1623 C C . LEU A 1 202 ? -4.939 1.255 17.104 1.00 96.75 202 LEU A C 1
ATOM 1625 O O . LEU A 1 202 ? -6.163 1.267 17.117 1.00 96.75 202 LEU A O 1
ATOM 1629 N N . GLU A 1 203 ? -4.208 0.445 17.869 1.00 96.69 203 GLU A N 1
ATOM 1630 C CA . GLU A 1 203 ? -4.783 -0.561 18.768 1.00 96.69 203 GLU A CA 1
ATOM 1631 C C . GLU A 1 203 ? -5.680 0.076 19.839 1.00 96.69 203 GLU A C 1
ATOM 1633 O O . GLU A 1 203 ? -6.830 -0.323 20.006 1.00 96.69 203 GLU A O 1
ATOM 1638 N N . GLU A 1 204 ? -5.200 1.132 20.500 1.00 97.00 204 GLU A N 1
ATOM 1639 C CA . GLU A 1 204 ? -5.940 1.841 21.552 1.00 97.00 204 GLU A CA 1
ATOM 1640 C C . GLU A 1 204 ? -7.224 2.515 21.042 1.00 97.00 204 GLU A C 1
ATOM 1642 O O . GLU A 1 204 ? -8.180 2.697 21.798 1.00 97.00 204 GLU A O 1
ATOM 1647 N N . ASN A 1 205 ? -7.259 2.906 19.764 1.00 94.81 205 ASN A N 1
ATOM 1648 C CA . ASN A 1 205 ? -8.341 3.714 19.199 1.00 94.81 205 ASN A CA 1
ATOM 1649 C C . ASN A 1 205 ? -9.181 2.984 18.142 1.00 94.81 205 ASN A C 1
ATOM 1651 O O . ASN A 1 205 ? -10.118 3.579 17.601 1.00 94.81 205 ASN A O 1
ATOM 1655 N N . LYS A 1 206 ? -8.894 1.709 17.852 1.00 92.56 206 LYS A N 1
ATOM 1656 C CA . LYS A 1 206 ? -9.558 0.927 16.797 1.00 92.56 206 LYS A CA 1
ATOM 1657 C C . LYS A 1 206 ? -11.066 0.863 16.996 1.00 92.56 206 LYS A C 1
ATOM 1659 O O . LYS A 1 206 ? -11.819 1.220 16.092 1.00 92.56 206 LYS A O 1
ATOM 1664 N N . ASP A 1 207 ? -11.512 0.482 18.189 1.00 91.81 207 ASP A N 1
ATOM 1665 C CA . ASP A 1 207 ? -12.939 0.364 18.504 1.00 91.81 207 ASP A CA 1
ATOM 1666 C C . ASP A 1 207 ? -13.650 1.716 18.431 1.00 91.81 207 ASP A C 1
ATOM 1668 O O . ASP A 1 207 ? -14.763 1.821 17.912 1.00 91.81 207 ASP A O 1
ATOM 1672 N N . LYS A 1 208 ? -12.976 2.784 18.875 1.00 91.25 208 LYS A N 1
ATOM 1673 C CA . LYS A 1 208 ? -13.496 4.148 18.769 1.00 91.25 208 LYS A CA 1
ATOM 1674 C C . LYS A 1 208 ? -13.660 4.558 17.307 1.00 91.25 208 LYS A C 1
ATOM 1676 O O . LYS A 1 208 ? -14.747 4.990 16.924 1.00 91.25 208 LYS A O 1
ATOM 1681 N N . ALA A 1 209 ? -12.640 4.356 16.475 1.00 89.69 209 ALA A N 1
ATOM 1682 C CA . ALA A 1 209 ? -12.723 4.611 15.040 1.00 89.69 209 ALA A CA 1
ATOM 1683 C C . ALA A 1 209 ? -13.856 3.801 14.384 1.00 89.69 209 ALA A C 1
ATOM 1685 O O . ALA A 1 209 ? -14.648 4.369 13.635 1.00 89.69 209 ALA A O 1
ATOM 1686 N N . LEU A 1 210 ? -13.994 2.513 14.719 1.00 90.25 210 LEU A N 1
ATOM 1687 C CA . LEU A 1 210 ? -15.051 1.632 14.210 1.00 90.25 210 LEU A CA 1
ATOM 1688 C C . LEU A 1 210 ? -16.454 1.993 14.713 1.00 90.25 210 LEU A C 1
ATOM 1690 O O . LEU A 1 210 ? -17.425 1.741 14.011 1.00 90.25 210 LEU A O 1
ATOM 1694 N N . SER A 1 211 ? -16.610 2.601 15.888 1.00 90.06 211 SER A N 1
ATOM 1695 C CA . SER A 1 211 ? -17.919 3.108 16.325 1.00 90.06 211 SER A CA 1
ATOM 1696 C C . SER A 1 211 ? -18.370 4.331 15.517 1.00 90.06 211 SER A C 1
ATOM 1698 O O . SER A 1 211 ? -19.556 4.494 15.240 1.00 90.06 211 SER A O 1
ATOM 1700 N N . LEU A 1 212 ? -17.414 5.150 15.065 1.00 87.94 212 LEU A N 1
ATOM 1701 C CA . LEU A 1 212 ? -17.660 6.397 14.338 1.00 87.94 212 LEU A CA 1
ATOM 1702 C C . LEU A 1 212 ? -17.957 6.189 12.844 1.00 87.94 212 LEU A C 1
ATOM 1704 O O . LEU A 1 212 ? -18.298 7.150 12.157 1.00 87.94 212 LEU A O 1
ATOM 1708 N N . ILE A 1 213 ? -17.838 4.963 12.313 1.00 85.44 213 ILE A N 1
ATOM 1709 C CA . ILE A 1 213 ? -18.186 4.683 10.906 1.00 85.44 213 ILE A CA 1
ATOM 1710 C C . ILE A 1 213 ? -19.689 4.479 10.690 1.00 85.44 213 ILE A C 1
ATOM 1712 O O . ILE A 1 213 ? -20.136 4.439 9.539 1.00 85.44 213 ILE A O 1
ATOM 1716 N N . GLN A 1 214 ? -20.473 4.327 11.765 1.00 68.50 214 GLN A N 1
ATOM 1717 C CA . GLN A 1 214 ? -21.924 4.172 11.675 1.00 68.50 214 GLN A CA 1
ATOM 1718 C C . GLN A 1 214 ? -22.531 5.450 11.072 1.00 68.50 214 GLN A C 1
ATOM 1720 O O . GLN A 1 214 ? -22.440 6.524 11.654 1.00 68.50 214 GLN A O 1
ATOM 1725 N N . GLY A 1 215 ? -23.109 5.342 9.872 1.00 64.19 215 GLY A N 1
ATOM 1726 C CA . GLY A 1 215 ? -23.647 6.486 9.120 1.00 64.19 215 GLY A CA 1
ATOM 1727 C C . GLY A 1 215 ? -22.701 7.084 8.070 1.00 64.19 215 GLY A C 1
ATOM 1728 O O . GLY A 1 215 ? -23.072 8.048 7.403 1.00 64.19 215 GLY A O 1
ATOM 1729 N N . THR A 1 216 ? -21.507 6.514 7.878 1.00 70.12 216 THR A N 1
ATOM 1730 C CA . THR A 1 216 ? -20.663 6.837 6.716 1.00 70.12 216 THR A CA 1
ATOM 1731 C C . THR A 1 216 ? -21.210 6.188 5.445 1.00 70.12 216 THR A C 1
ATOM 1733 O O . THR A 1 216 ? -21.890 5.163 5.496 1.00 70.12 216 THR A O 1
ATOM 1736 N N . SER A 1 217 ? -20.911 6.782 4.287 1.00 69.44 217 SER A N 1
ATOM 1737 C CA . SER A 1 217 ? -21.361 6.271 2.987 1.00 69.44 217 SER A CA 1
ATOM 1738 C C . SER A 1 217 ? -20.682 4.961 2.572 1.00 69.44 217 SER A C 1
ATOM 1740 O O . SER A 1 217 ? -21.205 4.279 1.697 1.00 69.44 217 SER A O 1
ATOM 1742 N N . ASP A 1 218 ? -19.531 4.622 3.167 1.00 75.25 218 ASP A N 1
ATOM 1743 C CA . ASP A 1 218 ? -18.765 3.411 2.843 1.00 75.25 218 ASP A CA 1
ATOM 1744 C C . ASP A 1 218 ? -17.991 2.861 4.067 1.00 75.25 218 ASP A C 1
ATOM 1746 O O . ASP A 1 218 ? -16.780 3.072 4.212 1.00 75.25 218 ASP A O 1
ATOM 1750 N N . PRO A 1 219 ? -18.685 2.174 4.994 1.00 80.31 219 PRO A N 1
ATOM 1751 C CA . PRO A 1 219 ? -18.068 1.617 6.197 1.00 80.31 219 PRO A CA 1
ATOM 1752 C C . PRO A 1 219 ? -17.025 0.528 5.911 1.00 80.31 219 PRO A C 1
ATOM 1754 O O . PRO A 1 219 ? -16.089 0.354 6.692 1.00 80.31 219 PRO A O 1
ATOM 1757 N N . ASP A 1 220 ? -17.177 -0.221 4.817 1.00 81.62 220 ASP A N 1
ATOM 1758 C CA . ASP A 1 220 ? -16.284 -1.336 4.495 1.00 81.62 220 ASP A CA 1
ATOM 1759 C C . ASP A 1 220 ? -14.944 -0.845 3.949 1.00 81.62 220 ASP A C 1
ATOM 1761 O O . ASP A 1 220 ? -13.904 -1.396 4.316 1.00 81.62 220 ASP A O 1
ATOM 1765 N N . ASN A 1 221 ? -14.934 0.255 3.191 1.00 79.94 221 ASN A N 1
ATOM 1766 C CA . ASN A 1 221 ? -13.690 0.918 2.811 1.00 79.94 221 ASN A CA 1
ATOM 1767 C C . ASN A 1 221 ? -12.896 1.396 4.040 1.00 79.94 221 ASN A C 1
ATOM 1769 O O . ASN A 1 221 ? -11.683 1.207 4.105 1.00 79.94 221 ASN A O 1
ATOM 1773 N N . ILE A 1 222 ? -13.568 1.940 5.063 1.00 81.06 222 ILE A N 1
ATOM 1774 C CA . ILE A 1 222 ? -12.895 2.373 6.298 1.00 81.06 222 ILE A CA 1
ATOM 1775 C C . ILE A 1 222 ? -12.300 1.187 7.075 1.00 81.06 222 ILE A C 1
ATOM 1777 O O . ILE A 1 222 ? -11.163 1.259 7.541 1.00 81.06 222 ILE A O 1
ATOM 1781 N N . LYS A 1 223 ? -13.019 0.064 7.185 1.00 87.06 223 LYS A N 1
ATOM 1782 C CA . LYS A 1 223 ? -12.459 -1.166 7.780 1.00 87.06 223 LYS A CA 1
ATOM 1783 C C . LYS A 1 223 ? -11.261 -1.691 6.983 1.00 87.06 223 LYS A C 1
ATOM 1785 O O . LYS A 1 223 ? -10.295 -2.182 7.571 1.00 87.06 223 LYS A O 1
ATOM 1790 N N . GLY A 1 224 ? -11.326 -1.585 5.656 1.00 88.06 224 GLY A N 1
ATOM 1791 C CA . GLY A 1 224 ? -10.223 -1.911 4.758 1.00 88.06 224 GLY A CA 1
ATOM 1792 C C . GLY A 1 224 ? -8.988 -1.059 5.047 1.00 88.06 224 GLY A C 1
ATOM 1793 O O . GLY A 1 224 ? -7.910 -1.612 5.229 1.00 88.06 224 GLY A O 1
ATOM 1794 N N . LEU A 1 225 ? -9.158 0.259 5.193 1.00 89.38 225 LEU A N 1
ATOM 1795 C CA . LEU A 1 225 ? -8.079 1.191 5.544 1.00 89.38 225 LEU A CA 1
ATOM 1796 C C . LEU A 1 225 ? -7.425 0.858 6.891 1.00 89.38 225 LEU A C 1
ATOM 1798 O O . LEU A 1 225 ? -6.203 0.799 6.973 1.00 89.38 225 LEU A O 1
ATOM 1802 N N . ILE A 1 226 ? -8.219 0.572 7.928 1.00 91.56 226 ILE A N 1
ATOM 1803 C CA . ILE A 1 226 ? -7.697 0.134 9.235 1.00 91.56 226 ILE A CA 1
ATOM 1804 C C . ILE A 1 226 ? -6.850 -1.136 9.082 1.00 91.56 226 ILE A C 1
ATOM 1806 O O . ILE A 1 226 ? -5.776 -1.250 9.669 1.00 91.56 226 ILE A O 1
ATOM 1810 N N . SER A 1 227 ? -7.325 -2.081 8.268 1.00 92.19 227 SER A N 1
ATOM 1811 C CA . SER A 1 227 ? -6.619 -3.339 8.015 1.00 92.19 227 SER A CA 1
ATOM 1812 C C . SER A 1 227 ? -5.320 -3.119 7.234 1.00 92.19 227 SER A C 1
ATOM 1814 O O . SER A 1 227 ? -4.331 -3.792 7.517 1.00 92.19 227 SER A O 1
ATOM 1816 N N . CYS A 1 228 ? -5.301 -2.177 6.283 1.00 94.06 228 CYS A N 1
ATOM 1817 C CA . CYS A 1 228 ? -4.086 -1.760 5.583 1.00 94.06 228 CYS A CA 1
ATOM 1818 C C . CYS A 1 228 ? -3.065 -1.175 6.558 1.00 94.06 228 CYS A C 1
ATOM 1820 O O . CYS A 1 228 ? -1.973 -1.725 6.654 1.00 94.06 228 CYS A O 1
ATOM 1822 N N . LEU A 1 229 ? -3.441 -0.176 7.362 1.00 95.44 229 LEU A N 1
ATOM 1823 C CA . LEU A 1 229 ? -2.542 0.450 8.341 1.00 95.44 229 LEU A CA 1
ATOM 1824 C C . LEU A 1 229 ? -1.946 -0.565 9.327 1.00 95.44 229 LEU A C 1
ATOM 1826 O O . LEU A 1 229 ? -0.762 -0.504 9.661 1.00 95.44 229 LEU A O 1
ATOM 1830 N N . GLU A 1 230 ? -2.744 -1.538 9.773 1.00 95.81 230 GLU A N 1
ATOM 1831 C CA . GLU A 1 230 ? -2.254 -2.597 10.654 1.00 95.81 230 GLU A CA 1
ATOM 1832 C C . GLU A 1 230 ? -1.159 -3.444 9.977 1.00 95.81 230 GLU A C 1
ATOM 1834 O O . GLU A 1 230 ? -0.148 -3.772 10.603 1.00 95.81 230 GLU A O 1
ATOM 1839 N N . GLN A 1 231 ? -1.335 -3.800 8.701 1.00 96.50 231 GLN A N 1
ATOM 1840 C CA . GLN A 1 231 ? -0.338 -4.579 7.959 1.00 96.50 231 GLN A CA 1
ATOM 1841 C C . GLN A 1 231 ? 0.867 -3.743 7.526 1.00 96.50 231 GLN A C 1
ATOM 1843 O O . GLN A 1 231 ? 1.993 -4.232 7.597 1.00 96.50 231 GLN A O 1
ATOM 1848 N N . GLU A 1 232 ? 0.664 -2.483 7.151 1.00 96.88 232 GLU A N 1
ATOM 1849 C CA . GLU A 1 232 ? 1.735 -1.538 6.834 1.00 96.88 232 GLU A CA 1
ATOM 1850 C C . GLU A 1 232 ? 2.694 -1.392 8.004 1.00 96.88 232 GLU A C 1
ATOM 1852 O O . GLU A 1 232 ? 3.894 -1.607 7.844 1.00 96.88 232 GLU A O 1
ATOM 1857 N N . GLY A 1 233 ? 2.172 -1.117 9.204 1.00 97.25 233 GLY A N 1
ATOM 1858 C CA . GLY A 1 233 ? 3.003 -0.989 10.395 1.00 97.25 233 GLY A CA 1
ATOM 1859 C C . GLY A 1 233 ? 3.790 -2.268 10.698 1.00 97.25 233 GLY A C 1
ATOM 1860 O O . GLY A 1 233 ? 4.968 -2.195 11.048 1.00 97.25 233 GLY A O 1
ATOM 1861 N N . LYS A 1 234 ? 3.186 -3.452 10.512 1.00 97.00 234 LYS A N 1
ATOM 1862 C CA . LYS A 1 234 ? 3.882 -4.742 10.684 1.00 97.00 234 LYS A CA 1
ATOM 1863 C C . LYS A 1 234 ? 5.023 -4.907 9.681 1.00 97.00 234 LYS A C 1
ATOM 1865 O O . LYS A 1 234 ? 6.143 -5.206 10.085 1.00 97.00 234 LYS A O 1
ATOM 1870 N N . VAL A 1 235 ? 4.771 -4.655 8.396 1.00 97.62 235 VAL A N 1
ATOM 1871 C CA . VAL A 1 235 ? 5.804 -4.737 7.350 1.00 97.62 235 VAL A CA 1
ATOM 1872 C C . VAL A 1 235 ? 6.920 -3.723 7.591 1.00 97.62 235 VAL A C 1
ATOM 1874 O O . VAL A 1 235 ? 8.092 -4.067 7.461 1.00 97.62 235 VAL A O 1
ATOM 1877 N N . LEU A 1 236 ? 6.585 -2.497 7.996 1.00 96.94 236 LEU A N 1
ATOM 1878 C CA . LEU A 1 236 ? 7.567 -1.453 8.292 1.00 96.94 236 LEU A CA 1
ATOM 1879 C C . LEU A 1 236 ? 8.467 -1.805 9.479 1.00 96.94 236 LEU A C 1
ATOM 1881 O O . LEU A 1 236 ? 9.637 -1.434 9.477 1.00 96.94 236 LEU A O 1
ATOM 1885 N N . LEU A 1 237 ? 7.963 -2.535 10.478 1.00 95.88 237 LEU A N 1
ATOM 1886 C CA . LEU A 1 237 ? 8.803 -3.057 11.560 1.00 95.88 237 LEU A CA 1
ATOM 1887 C C . LEU A 1 237 ? 9.776 -4.141 11.082 1.00 95.88 237 LEU A C 1
ATOM 1889 O O . LEU A 1 237 ? 10.882 -4.218 11.603 1.00 95.88 237 LEU A O 1
ATOM 1893 N N . GLU A 1 238 ? 9.379 -4.964 10.110 1.00 94.44 238 GLU A N 1
ATOM 1894 C CA . GLU A 1 238 ? 10.208 -6.050 9.566 1.00 94.44 238 GLU A CA 1
ATOM 1895 C C . GLU A 1 238 ? 11.274 -5.581 8.563 1.00 94.44 238 GLU A C 1
ATOM 1897 O O . GLU A 1 238 ? 12.198 -6.335 8.250 1.00 94.44 238 GLU A O 1
ATOM 1902 N N . LEU A 1 239 ? 11.128 -4.376 8.005 1.00 90.62 239 LEU A N 1
ATOM 1903 C CA . LEU A 1 239 ? 12.087 -3.792 7.062 1.00 90.62 239 LEU A CA 1
ATOM 1904 C C . LEU A 1 239 ? 13.266 -3.076 7.743 1.00 90.62 239 LEU A C 1
ATOM 1906 O O . LEU A 1 239 ? 14.243 -2.779 7.056 1.00 90.62 239 LEU A O 1
ATOM 1910 N N . ARG A 1 240 ? 13.176 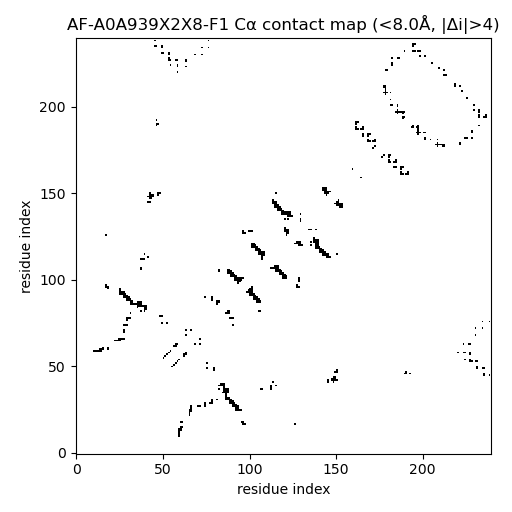-2.829 9.055 1.00 81.50 240 ARG A N 1
ATOM 1911 C CA . ARG A 1 240 ? 14.189 -2.132 9.864 1.00 81.50 240 ARG A CA 1
ATOM 1912 C C . ARG A 1 240 ? 15.314 -3.027 10.366 1.00 81.50 240 ARG A C 1
ATOM 1914 O O . ARG A 1 240 ? 15.085 -4.241 10.552 1.00 81.50 240 ARG A O 1
#